Protein AF-A0AAV1H2P7-F1 (afdb_monomer_lite)

Radius of gyration: 24.8 Å; chains: 1; bounding box: 60×55×64 Å

Foldseek 3Di:
DVVLVPDDDDDDDDDDDDDDDDDDDDPPDPPPVPDDPDDDQADPLSLLVVLLVLLVVLLVLLVVLVVVCVVCVVVVHHRDGDPVSVVVNVVSVVVNVVSQVNDDPPRDDSLVVCVVLVVCLQRVQSNVCVVVVHRDDDPDDHLCNCVVVLSVLLVVLQVLLVVLLCCLVDPQACLCSLVSVVVNLVSLVVAPPDVVSVVLNVVCVVCSVVQNVQQDDDVPDPGHRHGDPVVSVVSNVSSVVSNVCSVVCDPSSCPSPVVVVVSSVVSVD

Organism: Xyrichtys novacula (NCBI:txid13765)

pLDDT: mean 83.51, std 20.74, range [23.81, 98.0]

Sequence (269 aa):
MQLLKCFVFVMGGKRGGRSETDLTAVWSVELQVKRPLMPVQLSPEQVGLEMLCLCGQLDLLIRAQMQQFQEQLGQGCSPEESDTFQAQGSDILDQMLQCLEHLPKPMPQLEDYLDMMGLSVMFPRVEVFLIQGSPVEMLERPPMDEYFFHIAKLNQLLVLSQQLEEDIRHLGSHKYIAHQLSVIYQVVSSFRGIQAFSDIKKDIEANFKQMKQCLVAEEGSRHEPQLAAHYINWILEITQSITSMVLLLPEELTDDIHQAVTFVSQFLS

Structure (mmCIF, N/CA/C/O backbone):
data_AF-A0AAV1H2P7-F1
#
_entry.id   AF-A0AAV1H2P7-F1
#
loop_
_atom_site.group_PDB
_atom_site.id
_atom_site.type_symbol
_atom_site.label_atom_id
_atom_site.label_alt_id
_atom_site.label_comp_id
_atom_site.label_asym_id
_atom_site.label_entity_id
_atom_site.label_seq_id
_atom_site.pdbx_PDB_ins_code
_atom_site.Cartn_x
_atom_site.Cartn_y
_atom_site.Cartn_z
_atom_site.occupancy
_atom_site.B_iso_or_equiv
_atom_site.auth_seq_id
_atom_site.auth_comp_id
_atom_site.auth_asym_id
_atom_site.auth_atom_id
_atom_site.pdbx_PDB_model_num
ATOM 1 N N . MET A 1 1 ? -12.472 -1.355 -7.109 1.00 33.62 1 MET A N 1
ATOM 2 C CA . MET A 1 1 ? -12.156 -0.015 -7.674 1.00 33.62 1 MET A CA 1
ATOM 3 C C . MET A 1 1 ? -12.089 1.118 -6.629 1.00 33.62 1 MET A C 1
ATOM 5 O O . MET A 1 1 ? -11.450 2.124 -6.914 1.00 33.62 1 MET A O 1
ATOM 9 N N . GLN A 1 2 ? -12.698 0.990 -5.437 1.00 31.02 2 GLN A N 1
ATOM 10 C CA . GLN A 1 2 ? -12.632 2.010 -4.365 1.00 31.02 2 GLN A CA 1
ATOM 11 C C . GLN A 1 2 ? -11.418 1.876 -3.419 1.00 31.02 2 GLN A C 1
ATOM 13 O O . GLN A 1 2 ? -10.939 2.885 -2.919 1.00 31.02 2 GLN A O 1
ATOM 18 N N . LEU A 1 3 ? -10.849 0.675 -3.258 1.00 33.34 3 LEU A N 1
ATOM 19 C CA . LEU A 1 3 ? -9.779 0.387 -2.285 1.00 33.34 3 LEU A CA 1
ATOM 20 C C . LEU A 1 3 ? -8.491 1.223 -2.447 1.00 33.34 3 LEU A C 1
ATOM 22 O O . LEU A 1 3 ? -7.968 1.723 -1.458 1.00 33.34 3 LEU A O 1
ATOM 26 N N . LEU A 1 4 ? -7.997 1.441 -3.675 1.00 32.59 4 LEU A N 1
ATOM 27 C CA . LEU A 1 4 ? -6.776 2.239 -3.901 1.00 32.59 4 LEU A CA 1
ATOM 28 C C . LEU A 1 4 ? -7.015 3.760 -3.925 1.00 32.59 4 LEU A C 1
ATOM 30 O O . LEU A 1 4 ? -6.069 4.528 -3.778 1.00 32.59 4 LEU A O 1
ATOM 34 N N . LYS A 1 5 ? -8.258 4.222 -4.113 1.00 30.67 5 LYS A N 1
ATOM 35 C CA . LYS A 1 5 ? -8.562 5.664 -4.204 1.00 30.67 5 LYS A CA 1
ATOM 36 C C . LYS A 1 5 ? -8.723 6.338 -2.838 1.00 30.67 5 LYS A C 1
ATOM 38 O O . LYS A 1 5 ? -8.685 7.562 -2.779 1.00 30.67 5 LYS A O 1
ATOM 43 N N . CYS A 1 6 ? -8.878 5.568 -1.762 1.00 32.16 6 CYS A N 1
ATOM 44 C CA . CYS A 1 6 ? -9.135 6.100 -0.421 1.00 32.16 6 CYS A CA 1
ATOM 45 C C . CYS A 1 6 ? -7.875 6.498 0.370 1.00 32.16 6 CYS A C 1
ATOM 47 O O . CYS A 1 6 ? -8.005 7.170 1.385 1.00 32.16 6 CYS A O 1
ATOM 49 N N . PHE A 1 7 ? -6.662 6.153 -0.078 1.00 33.91 7 PHE A N 1
ATOM 50 C CA . PHE A 1 7 ? -5.443 6.352 0.719 1.00 33.91 7 PHE A CA 1
ATOM 51 C C . PHE A 1 7 ? -4.445 7.305 0.049 1.00 33.91 7 PHE A C 1
ATOM 53 O O . PHE A 1 7 ? -3.387 6.901 -0.427 1.00 33.91 7 PHE A O 1
ATOM 60 N N . VAL A 1 8 ? -4.776 8.598 0.043 1.00 27.80 8 VAL A N 1
ATOM 61 C CA . VAL A 1 8 ? -3.808 9.689 -0.162 1.00 27.80 8 VAL A CA 1
ATOM 62 C C . VAL A 1 8 ? -3.783 10.521 1.121 1.00 27.80 8 VAL A C 1
ATOM 64 O O . VAL A 1 8 ? -4.641 11.370 1.342 1.00 27.80 8 VAL A O 1
ATOM 67 N N . PHE A 1 9 ? -2.817 10.237 1.998 1.00 28.86 9 PHE A N 1
ATOM 68 C CA . PHE A 1 9 ? -2.583 10.989 3.235 1.00 28.86 9 PHE A CA 1
ATOM 69 C C . PHE A 1 9 ? -1.947 12.350 2.910 1.00 28.86 9 PHE A C 1
ATOM 71 O O . PHE A 1 9 ? -0.884 12.417 2.291 1.00 28.86 9 PHE A O 1
ATOM 78 N N . VAL A 1 10 ? -2.576 13.440 3.358 1.00 26.53 10 VAL A N 1
ATOM 79 C CA . VAL A 1 10 ? -2.004 14.793 3.322 1.00 26.53 10 VAL A CA 1
ATOM 80 C C . VAL A 1 10 ? -1.360 15.085 4.677 1.00 26.53 10 VAL A C 1
ATOM 82 O O . VAL A 1 10 ? -2.039 15.234 5.688 1.00 26.53 10 VAL A O 1
ATOM 85 N N . MET A 1 11 ? -0.030 15.174 4.684 1.00 23.81 11 MET A N 1
ATOM 86 C CA . MET A 1 11 ? 0.775 15.621 5.823 1.00 23.81 11 MET A CA 1
ATOM 87 C C . MET A 1 11 ? 0.591 17.130 6.049 1.00 23.81 11 MET A C 1
ATOM 89 O O . MET A 1 11 ? 0.818 17.938 5.147 1.00 23.81 11 MET A O 1
ATOM 93 N N . GLY A 1 12 ? 0.177 17.506 7.261 1.00 24.31 12 GLY A N 1
ATOM 94 C CA . GLY A 1 12 ? -0.056 18.891 7.669 1.00 24.31 12 GLY A CA 1
ATOM 95 C C . GLY A 1 12 ? 1.221 19.711 7.895 1.00 24.31 12 GLY A C 1
ATOM 96 O O . GLY A 1 12 ? 2.246 19.205 8.349 1.00 24.31 12 GLY A O 1
ATOM 97 N N . GLY A 1 13 ? 1.127 21.018 7.629 1.00 24.45 13 GLY A N 1
ATOM 98 C CA . GLY A 1 13 ? 2.135 22.027 7.963 1.00 24.45 13 GLY A CA 1
ATOM 99 C C . GLY A 1 13 ? 1.642 22.990 9.051 1.00 24.45 13 GLY A C 1
ATOM 100 O O . GLY A 1 13 ? 0.620 23.652 8.887 1.00 24.45 13 GLY A O 1
ATOM 101 N N . LYS A 1 14 ? 2.395 23.075 10.155 1.00 29.30 14 LYS A N 1
ATOM 102 C CA . LYS A 1 14 ? 2.218 23.993 11.302 1.00 29.30 14 LYS A CA 1
ATOM 103 C C . LYS A 1 14 ? 2.528 25.466 10.966 1.00 29.30 14 LYS A C 1
ATOM 105 O O . LYS A 1 14 ? 3.421 25.741 10.171 1.00 29.30 14 LYS A O 1
ATOM 110 N N . ARG A 1 15 ? 1.915 26.389 11.725 1.00 29.59 15 ARG A N 1
ATOM 111 C CA . ARG A 1 15 ? 2.448 27.687 12.233 1.00 29.59 15 ARG A CA 1
ATOM 112 C C . ARG A 1 15 ? 1.567 28.073 13.449 1.00 29.59 15 ARG A C 1
ATOM 114 O O . ARG A 1 15 ? 0.356 28.065 13.298 1.00 29.59 15 ARG A O 1
ATOM 121 N N . GLY A 1 16 ? 2.041 28.119 14.706 1.00 27.19 16 GLY A N 1
ATOM 122 C CA . GLY A 1 16 ? 2.812 29.197 15.370 1.00 27.19 16 GLY A CA 1
ATOM 123 C C . GLY A 1 16 ? 1.978 30.487 15.514 1.00 27.19 16 GLY A C 1
ATOM 1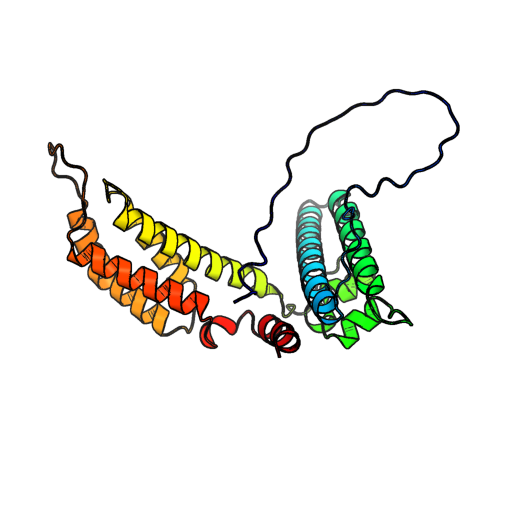24 O O . GLY A 1 16 ? 1.515 30.967 14.494 1.00 27.19 16 GLY A O 1
ATOM 125 N N . GLY A 1 17 ? 1.743 31.153 16.652 1.00 28.67 17 GLY A N 1
ATOM 126 C CA . GLY A 1 17 ? 2.104 31.018 18.065 1.00 28.67 17 GLY A CA 1
ATOM 127 C C . GLY A 1 17 ? 1.689 32.309 18.822 1.00 28.67 17 GLY A C 1
ATOM 128 O O . GLY A 1 17 ? 1.472 33.338 18.188 1.00 28.67 17 GLY A O 1
ATOM 129 N N . ARG A 1 18 ? 1.701 32.237 20.164 1.00 31.03 18 ARG A N 1
ATOM 130 C CA . ARG A 1 18 ? 1.656 33.301 21.203 1.00 31.03 18 ARG A CA 1
ATOM 131 C C . ARG A 1 18 ? 0.329 33.907 21.704 1.00 31.03 18 ARG A C 1
ATOM 133 O O . ARG A 1 18 ? -0.641 34.107 20.992 1.00 31.03 18 ARG A O 1
ATOM 140 N N . SER A 1 19 ? 0.411 34.165 23.009 1.00 35.38 19 SER A N 1
ATOM 141 C CA . SER A 1 19 ? -0.543 34.524 24.060 1.00 35.38 19 SER A CA 1
ATOM 142 C C . SER A 1 19 ? -0.694 36.031 24.282 1.00 35.38 19 SER A C 1
ATOM 144 O O . SER A 1 19 ? 0.314 36.723 24.179 1.00 35.38 19 SER A O 1
ATOM 146 N N . GLU A 1 20 ? -1.848 36.485 24.785 1.00 30.38 20 GLU A N 1
ATOM 147 C CA . GLU A 1 20 ? -1.920 37.467 25.884 1.00 30.38 20 GLU A CA 1
ATOM 148 C C . GLU A 1 20 ? -3.318 37.496 26.539 1.00 30.38 20 GLU A C 1
ATOM 150 O O . GLU A 1 20 ? -4.315 37.092 25.949 1.00 30.38 20 GLU A O 1
ATOM 155 N N . THR A 1 21 ? -3.322 37.890 27.808 1.00 36.53 21 THR A N 1
ATOM 156 C CA . THR A 1 21 ? -4.355 37.837 28.857 1.00 36.53 21 THR A CA 1
ATOM 157 C C . THR A 1 21 ? -5.492 38.856 28.703 1.00 36.53 21 THR A C 1
ATOM 159 O O . THR A 1 21 ? -5.186 40.001 28.402 1.00 36.53 21 THR A O 1
ATOM 162 N N . ASP A 1 22 ? -6.744 38.508 29.056 1.00 28.19 22 ASP A N 1
ATOM 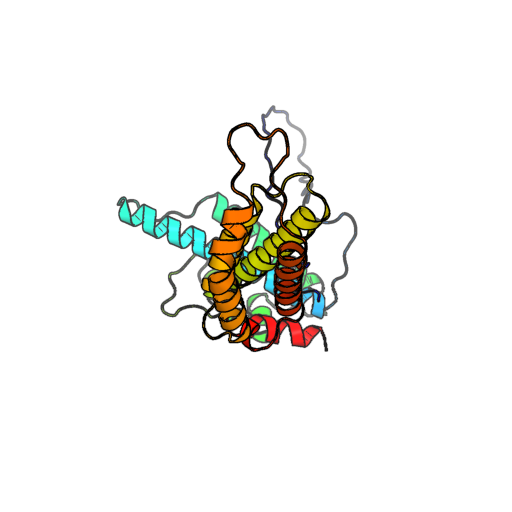163 C CA . ASP A 1 22 ? -7.527 39.259 30.067 1.00 28.19 22 ASP A CA 1
ATOM 164 C C . ASP A 1 22 ? -8.879 38.613 30.458 1.00 28.19 22 ASP A C 1
ATOM 166 O O . ASP A 1 22 ? -9.492 37.857 29.706 1.00 28.19 22 ASP A O 1
ATOM 170 N N . LEU A 1 23 ? -9.325 38.928 31.677 1.00 42.25 23 LEU A N 1
ATOM 171 C CA . LEU A 1 23 ? -10.494 38.408 32.403 1.00 42.25 23 LEU A CA 1
ATOM 172 C C . LEU A 1 23 ? -11.856 38.732 31.754 1.00 42.25 23 LEU A C 1
ATOM 174 O O . LEU A 1 23 ? -12.255 39.888 31.733 1.00 42.25 23 LEU A O 1
ATOM 178 N N . THR A 1 24 ? -12.643 37.718 31.370 1.00 31.25 24 THR A N 1
ATOM 179 C CA . THR A 1 24 ? -14.126 37.747 31.313 1.00 31.25 24 THR A CA 1
ATOM 180 C C . THR A 1 24 ? -14.676 36.313 31.295 1.00 31.25 24 THR A C 1
ATOM 182 O O . THR A 1 24 ? -13.984 35.392 30.871 1.00 31.25 24 THR A O 1
ATOM 185 N N . ALA A 1 25 ? -15.888 36.103 31.825 1.00 39.00 25 ALA A N 1
ATOM 186 C CA . ALA A 1 25 ? -16.522 34.792 32.009 1.00 39.00 25 ALA A CA 1
ATOM 187 C C . ALA A 1 25 ? -16.369 33.875 30.780 1.00 39.00 25 ALA A C 1
ATOM 189 O O . ALA A 1 25 ? -16.919 34.155 29.714 1.00 39.00 25 ALA A O 1
ATOM 190 N N . VAL A 1 26 ? -15.623 32.779 30.939 1.00 32.84 26 VAL A N 1
ATOM 191 C CA . VAL A 1 26 ? -15.336 31.847 29.847 1.00 32.84 26 VAL A CA 1
ATOM 192 C C . VAL A 1 26 ? -16.555 30.957 29.640 1.00 32.84 26 VAL A C 1
ATOM 194 O O . VAL A 1 26 ? -16.746 29.950 30.318 1.00 32.84 26 VAL A O 1
ATOM 197 N N . TRP A 1 27 ? -17.392 31.337 28.679 1.00 31.47 27 TRP A N 1
ATOM 198 C CA . TRP A 1 27 ? -18.214 30.370 27.968 1.00 31.47 27 TRP A CA 1
ATOM 199 C C . TRP A 1 27 ? -17.229 29.501 27.191 1.00 31.47 27 TRP A C 1
ATOM 201 O O . TRP A 1 27 ? -16.659 29.950 26.197 1.00 31.47 27 TRP A O 1
ATOM 211 N N . SER A 1 28 ? -16.948 28.300 27.695 1.00 30.62 28 SER A N 1
ATOM 212 C CA . SER A 1 28 ? -16.133 27.338 26.958 1.00 30.62 28 SER A CA 1
ATOM 213 C C . SER A 1 28 ? -16.947 26.886 25.751 1.00 30.62 28 SER A C 1
ATOM 215 O O . SER A 1 28 ? -17.837 26.046 25.866 1.00 30.62 28 SER A O 1
ATOM 217 N N . VAL A 1 29 ? -16.712 27.520 24.605 1.00 39.81 29 VAL A N 1
ATOM 218 C CA . VAL A 1 29 ? -17.186 27.023 23.318 1.00 39.81 29 VAL A CA 1
ATOM 219 C C . VAL A 1 29 ? -16.155 26.002 22.880 1.00 39.81 29 VAL A C 1
ATOM 221 O O . VAL A 1 29 ? -15.033 26.365 22.524 1.00 39.81 29 VAL A O 1
ATOM 224 N N . GLU A 1 30 ? -16.518 24.726 22.947 1.00 44.34 30 GLU A N 1
ATOM 225 C CA . GLU A 1 30 ? -15.689 23.659 22.406 1.00 44.34 30 GLU A CA 1
ATOM 226 C C . GLU A 1 30 ? -15.624 23.834 20.886 1.00 44.34 30 GLU A C 1
ATOM 228 O O . GLU A 1 30 ? -16.567 23.552 20.144 1.00 44.34 30 GLU A O 1
ATOM 233 N N . LEU A 1 31 ? -14.525 24.426 20.424 1.00 40.66 31 LEU A N 1
ATOM 234 C CA . LEU A 1 31 ? -14.344 24.781 19.029 1.00 40.66 31 LEU A CA 1
ATOM 235 C C . LEU A 1 31 ? -13.847 23.537 18.294 1.00 40.66 31 LEU A C 1
ATOM 237 O O . LEU A 1 31 ? -12.650 23.279 18.191 1.00 40.66 31 LEU A O 1
ATOM 241 N N . GLN A 1 32 ? -14.791 22.737 17.807 1.00 46.94 32 GLN A N 1
ATOM 242 C CA . GLN A 1 32 ? -14.500 21.504 17.083 1.00 46.94 32 GLN A CA 1
ATOM 243 C C . GLN A 1 32 ? -14.103 21.808 15.634 1.00 46.94 32 GLN A C 1
ATOM 245 O O . GLN A 1 32 ? -14.848 21.559 14.692 1.00 46.94 32 GLN A O 1
ATOM 250 N N . VAL A 1 33 ? -12.890 22.345 15.454 1.00 56.72 33 VAL A N 1
ATOM 251 C CA . VAL A 1 33 ? -12.309 22.703 14.141 1.00 56.72 33 VAL A CA 1
ATOM 252 C C . VAL A 1 33 ? -12.260 21.504 13.182 1.00 56.72 33 VAL A C 1
ATOM 254 O O . VAL A 1 33 ? -12.226 21.682 11.968 1.00 56.72 33 VAL A O 1
ATOM 257 N N . LYS A 1 34 ? -12.262 20.281 13.723 1.00 56.75 34 LYS A N 1
ATOM 258 C CA . LYS A 1 34 ? -12.176 19.035 12.957 1.00 56.75 34 LYS A CA 1
ATOM 259 C C . LYS A 1 34 ? -13.531 18.465 12.527 1.00 56.75 34 LYS A C 1
ATOM 261 O O . LYS A 1 34 ? -13.541 17.563 11.695 1.00 56.75 34 LYS A O 1
ATOM 266 N N . ARG A 1 35 ? -14.663 18.957 13.053 1.00 52.94 35 ARG A N 1
ATOM 267 C CA . ARG A 1 35 ? -15.977 18.440 12.646 1.00 52.94 35 ARG A CA 1
ATOM 268 C C . ARG A 1 35 ? -16.448 19.105 11.350 1.00 52.94 35 ARG A C 1
ATOM 270 O O . ARG A 1 35 ? -16.385 20.332 11.237 1.00 52.94 35 ARG A O 1
ATOM 277 N N . PRO A 1 36 ? -16.943 18.331 10.368 1.00 54.59 36 PRO A N 1
ATOM 278 C CA . PRO A 1 36 ? -17.544 18.909 9.179 1.00 54.59 36 PRO A CA 1
ATOM 279 C C . PRO A 1 36 ? -18.745 19.774 9.575 1.00 54.59 36 PRO A C 1
ATOM 281 O O . PRO A 1 36 ? -19.580 19.385 10.387 1.00 54.59 36 PRO A O 1
ATOM 284 N N . LEU A 1 37 ? -18.839 20.963 8.973 1.00 50.00 37 LEU A N 1
ATOM 285 C CA . LEU A 1 37 ? -19.913 21.935 9.233 1.00 50.00 37 LEU A CA 1
ATOM 286 C C . LEU A 1 37 ? -21.313 21.400 8.875 1.00 50.00 37 LEU A C 1
ATOM 288 O O . LEU A 1 37 ? -22.318 21.973 9.287 1.00 50.00 37 LEU A O 1
ATOM 292 N N . MET A 1 38 ? -21.372 20.317 8.095 1.00 48.59 38 MET A N 1
ATOM 293 C CA . MET A 1 38 ? -22.587 19.596 7.732 1.00 48.59 38 MET A CA 1
ATOM 294 C C . MET A 1 38 ? -22.550 18.203 8.371 1.00 48.59 38 MET A C 1
ATOM 296 O O . MET A 1 38 ? -21.527 17.527 8.238 1.00 48.59 38 MET A O 1
ATOM 300 N N . PRO A 1 39 ? -23.642 17.740 9.008 1.00 59.12 39 PRO A N 1
ATOM 301 C CA . PRO A 1 39 ? -23.718 16.375 9.506 1.00 59.12 39 PRO A CA 1
ATOM 302 C C . PRO A 1 39 ? -23.665 15.411 8.319 1.00 59.12 39 PRO A C 1
ATOM 304 O O . PRO A 1 39 ? -24.608 15.308 7.534 1.00 59.12 39 PRO A O 1
ATOM 307 N N . VAL A 1 40 ? -22.536 14.724 8.170 1.00 70.12 40 VAL A N 1
ATOM 308 C CA . VAL A 1 40 ? -22.412 13.594 7.252 1.00 70.12 40 VAL A CA 1
ATOM 309 C C . VAL A 1 40 ? -23.130 12.433 7.924 1.00 70.12 40 VAL A C 1
ATOM 311 O O . VAL A 1 40 ? -22.689 11.973 8.967 1.00 70.12 40 VAL A O 1
ATOM 314 N N . GLN A 1 41 ? -24.268 11.991 7.392 1.00 76.75 41 GLN A N 1
ATOM 315 C CA . GLN A 1 41 ? -24.879 10.748 7.863 1.00 76.75 41 GLN A CA 1
ATOM 316 C C . GLN A 1 41 ? -24.171 9.581 7.186 1.00 76.75 41 GLN A C 1
ATOM 318 O O . GLN A 1 41 ? -24.284 9.422 5.971 1.00 76.75 41 GLN A O 1
ATOM 323 N N . LEU A 1 42 ? -23.437 8.798 7.973 1.00 85.19 42 LEU A N 1
ATOM 324 C CA . LEU A 1 42 ? -22.831 7.558 7.509 1.00 85.19 42 LEU A CA 1
ATOM 325 C C . LEU A 1 42 ? -23.872 6.432 7.538 1.00 85.19 42 LEU A C 1
ATOM 327 O O . LEU A 1 42 ? -24.618 6.297 8.509 1.00 85.19 42 LEU A O 1
ATOM 331 N N . SER A 1 43 ? -23.932 5.623 6.480 1.00 89.44 43 SER A N 1
ATOM 332 C CA . SER A 1 43 ? -24.632 4.336 6.521 1.00 89.44 43 SER A CA 1
ATOM 333 C C . SER A 1 43 ? -23.869 3.344 7.415 1.00 89.44 43 SER A C 1
ATOM 335 O O . SER A 1 43 ? -22.669 3.529 7.628 1.00 89.44 43 SER A O 1
ATOM 337 N N . PRO A 1 44 ? -24.505 2.272 7.922 1.00 89.75 44 PRO A N 1
ATOM 338 C CA . PRO A 1 44 ? -23.809 1.253 8.715 1.00 89.75 44 PRO A CA 1
ATOM 339 C C . PRO A 1 44 ? -22.570 0.674 8.012 1.00 89.75 44 PRO A C 1
ATOM 341 O O . PRO A 1 44 ? -21.542 0.441 8.642 1.00 89.75 44 PRO A O 1
ATOM 344 N N . GLU A 1 45 ? -22.630 0.513 6.691 1.00 90.44 45 GLU A N 1
ATOM 345 C CA . GLU A 1 45 ? -21.508 0.053 5.873 1.00 90.44 45 GLU A CA 1
ATOM 346 C C . GLU A 1 45 ? -20.368 1.078 5.850 1.00 90.44 45 GLU A C 1
ATOM 348 O O . GLU A 1 45 ? -19.198 0.723 5.979 1.00 90.44 45 GLU A O 1
ATOM 353 N N . GLN A 1 46 ? -20.702 2.367 5.737 1.00 90.56 46 GLN A N 1
ATOM 354 C CA . GLN A 1 46 ? -19.721 3.450 5.807 1.00 90.56 46 GLN A CA 1
ATOM 355 C C . GLN A 1 46 ? -19.085 3.550 7.197 1.00 90.56 46 GLN A C 1
ATOM 357 O O . GLN A 1 46 ? -17.887 3.799 7.283 1.00 90.56 46 GLN A O 1
ATOM 362 N N . VAL A 1 47 ? -19.844 3.293 8.270 1.00 93.06 47 VAL A N 1
ATOM 363 C CA . VAL A 1 47 ? -19.296 3.188 9.633 1.00 93.06 47 VAL A CA 1
ATOM 364 C C . VAL A 1 47 ? -18.298 2.031 9.726 1.00 93.06 47 VAL A C 1
ATOM 366 O O . VAL A 1 47 ? -17.226 2.201 10.299 1.00 93.06 47 VAL A O 1
ATOM 369 N N . GLY A 1 48 ? -18.597 0.870 9.132 1.00 92.44 48 GLY A N 1
ATOM 370 C CA . GLY A 1 48 ? -17.668 -0.265 9.063 1.00 92.44 48 GLY A CA 1
ATOM 371 C C . GLY A 1 48 ? -16.352 0.074 8.359 1.00 92.44 48 GLY A C 1
ATOM 372 O O . GLY A 1 48 ? -15.275 -0.222 8.878 1.00 92.44 48 GLY A O 1
ATOM 373 N N . LEU A 1 49 ? -16.430 0.744 7.207 1.00 91.44 49 LEU A N 1
ATOM 374 C CA . LEU A 1 49 ? -15.255 1.173 6.441 1.00 91.44 49 LEU A CA 1
ATOM 375 C C . LEU A 1 49 ? -14.439 2.253 7.161 1.00 91.44 49 LEU A C 1
ATOM 377 O O . LEU A 1 49 ? -13.211 2.194 7.155 1.00 91.44 49 LEU A O 1
ATOM 381 N N . GLU A 1 50 ? -15.099 3.219 7.798 1.00 93.38 50 GLU A N 1
ATOM 382 C CA . GLU A 1 50 ? -14.411 4.256 8.570 1.00 93.38 50 GLU A CA 1
ATOM 383 C C . GLU A 1 50 ? -13.735 3.654 9.807 1.00 93.38 50 GLU A C 1
ATOM 385 O O . GLU A 1 50 ? -12.571 3.942 10.078 1.00 93.38 50 GLU A O 1
ATOM 390 N N . MET A 1 51 ? -14.407 2.728 10.499 1.00 95.94 51 MET A N 1
ATOM 391 C CA . MET A 1 51 ? -13.825 2.027 11.642 1.00 95.94 51 MET A CA 1
ATOM 392 C C . MET A 1 51 ? -12.592 1.208 11.242 1.00 95.94 51 MET A C 1
ATOM 394 O O . MET A 1 51 ? -11.585 1.254 11.942 1.00 95.94 51 MET A O 1
ATOM 398 N N . LEU A 1 52 ? -12.615 0.529 10.087 1.00 94.81 52 LEU A N 1
ATOM 399 C CA . LEU A 1 52 ? -11.436 -0.150 9.534 1.00 94.81 52 LEU A CA 1
ATOM 400 C C . LEU A 1 52 ? -10.252 0.820 9.367 1.00 94.81 52 LEU A C 1
ATOM 402 O O . LEU A 1 52 ? -9.125 0.505 9.756 1.00 94.81 52 LEU A O 1
ATOM 406 N N . CYS A 1 53 ? -10.502 2.004 8.800 1.00 93.75 53 CYS A N 1
ATOM 407 C CA . CYS A 1 53 ? -9.485 3.037 8.613 1.00 93.75 53 CYS A CA 1
ATOM 408 C C . CYS A 1 53 ? -8.944 3.567 9.947 1.00 93.75 53 CYS A C 1
ATOM 410 O O . CYS A 1 53 ? -7.730 3.724 10.090 1.00 93.75 53 CYS A O 1
ATOM 412 N N . LEU A 1 54 ? -9.817 3.839 10.919 1.00 96.19 54 LEU A N 1
ATOM 413 C CA . LEU A 1 54 ? -9.438 4.349 12.238 1.00 96.19 54 LEU A CA 1
ATOM 414 C C . LEU A 1 54 ? -8.655 3.307 13.047 1.00 96.19 54 LEU A C 1
ATOM 416 O O . LEU A 1 54 ? -7.614 3.646 13.610 1.00 96.19 54 LEU A O 1
ATOM 420 N N . CYS A 1 55 ? -9.063 2.033 13.020 1.00 97.38 55 CYS A N 1
ATOM 421 C CA . CYS A 1 55 ? -8.288 0.930 13.593 1.00 97.38 55 CYS A CA 1
ATOM 422 C C . CYS A 1 55 ? -6.892 0.841 12.965 1.00 97.38 55 CYS A C 1
ATOM 424 O O . CYS A 1 55 ? -5.905 0.730 13.686 1.00 97.38 55 CYS A O 1
ATOM 426 N N . GLY A 1 56 ? -6.782 0.955 11.638 1.00 95.25 56 GLY A N 1
ATOM 427 C CA . GLY A 1 56 ? -5.487 0.957 10.954 1.00 95.25 56 GLY A CA 1
ATOM 428 C C . GLY A 1 56 ? -4.589 2.136 11.344 1.00 95.25 56 GLY A C 1
ATOM 429 O O . GLY A 1 56 ? -3.382 1.961 11.511 1.00 95.25 56 GLY A O 1
ATOM 430 N N . GLN A 1 57 ? -5.160 3.330 11.522 1.00 95.31 57 GLN A N 1
ATOM 431 C CA . GLN A 1 57 ? -4.420 4.508 11.988 1.00 95.31 57 GLN A CA 1
ATOM 432 C C . GLN A 1 57 ? -3.925 4.334 13.425 1.00 95.31 57 GLN A C 1
ATOM 434 O O . GLN A 1 57 ? -2.752 4.593 13.703 1.00 95.31 57 GLN A O 1
ATOM 439 N N . LEU A 1 58 ? -4.796 3.867 14.322 1.00 97.19 58 LEU A N 1
ATOM 440 C CA . LEU A 1 58 ? -4.448 3.634 15.719 1.00 97.19 58 LEU A CA 1
ATOM 441 C C . LEU A 1 58 ? -3.410 2.513 15.858 1.00 97.19 58 LEU A C 1
ATOM 443 O O . LEU A 1 58 ? -2.451 2.667 16.606 1.00 97.19 58 LEU A O 1
ATOM 447 N N . ASP A 1 59 ? -3.530 1.433 15.084 1.00 96.38 59 ASP A N 1
ATOM 448 C CA . ASP A 1 59 ? -2.543 0.349 15.043 1.00 96.38 59 ASP A CA 1
ATOM 449 C C . ASP A 1 59 ? -1.148 0.854 14.642 1.00 96.38 59 ASP A C 1
ATOM 451 O O . ASP A 1 59 ? -0.162 0.565 15.321 1.00 96.38 59 ASP A O 1
ATOM 455 N N . LEU A 1 60 ? -1.052 1.660 13.578 1.00 94.88 60 LEU A N 1
ATOM 456 C CA . LEU A 1 60 ? 0.214 2.270 13.156 1.00 94.88 60 LEU A CA 1
ATOM 457 C C . LEU A 1 60 ? 0.796 3.198 14.225 1.00 94.88 60 LEU A C 1
ATOM 459 O O . LEU A 1 60 ? 2.008 3.191 14.453 1.00 94.88 60 LEU A O 1
ATOM 463 N N . LEU A 1 61 ? -0.061 3.975 14.886 1.00 96.00 61 LEU A N 1
ATOM 464 C CA . LEU A 1 61 ? 0.336 4.875 15.960 1.00 96.00 61 LEU A CA 1
ATOM 465 C C . LEU A 1 61 ? 0.882 4.095 17.172 1.00 96.00 61 LEU A C 1
ATOM 467 O O . LEU A 1 61 ? 1.946 4.434 17.692 1.00 96.00 61 LEU A O 1
ATOM 471 N N . ILE A 1 62 ? 0.216 3.002 17.561 1.00 96.00 62 ILE A N 1
ATOM 472 C CA . ILE A 1 62 ? 0.668 2.075 18.611 1.00 96.00 62 ILE A CA 1
ATOM 473 C C . ILE A 1 62 ? 2.023 1.467 18.238 1.00 96.00 62 ILE A C 1
ATOM 475 O O . ILE A 1 62 ? 2.944 1.470 19.052 1.00 96.00 62 ILE A O 1
ATOM 479 N N . ARG A 1 63 ? 2.193 0.993 16.998 1.00 94.38 63 ARG A N 1
ATOM 480 C CA . ARG A 1 63 ? 3.470 0.433 16.519 1.00 94.38 63 ARG A CA 1
ATOM 481 C C . ARG A 1 63 ? 4.614 1.440 16.608 1.00 94.38 63 ARG A C 1
ATOM 483 O O . ARG A 1 63 ? 5.705 1.075 17.040 1.00 94.38 63 ARG A O 1
ATOM 490 N N . ALA A 1 64 ? 4.377 2.687 16.208 1.00 94.25 64 ALA A N 1
ATOM 491 C CA . ALA A 1 64 ? 5.381 3.744 16.293 1.00 94.25 64 ALA A CA 1
ATOM 492 C C . ALA A 1 64 ? 5.777 4.026 17.752 1.00 94.25 64 ALA A C 1
ATOM 494 O O . ALA A 1 64 ? 6.963 4.136 18.062 1.00 94.25 64 ALA A O 1
ATOM 495 N N . GLN A 1 65 ? 4.802 4.064 18.665 1.00 95.00 65 GLN A N 1
ATOM 496 C CA . GLN A 1 65 ? 5.064 4.253 20.092 1.00 95.00 65 GLN A CA 1
ATOM 497 C C . GLN A 1 65 ? 5.825 3.067 20.706 1.00 95.00 65 GLN A C 1
ATOM 499 O O . GLN A 1 65 ? 6.741 3.273 21.501 1.00 95.00 65 GLN A O 1
ATOM 504 N N . MET A 1 66 ? 5.526 1.834 20.288 1.00 92.88 66 MET A N 1
ATOM 505 C CA . MET A 1 66 ? 6.274 0.643 20.706 1.00 92.88 66 MET A CA 1
ATOM 506 C C . MET A 1 66 ? 7.737 0.681 20.250 1.00 92.88 66 MET A C 1
ATOM 508 O O . MET A 1 66 ? 8.632 0.361 21.031 1.00 92.88 66 MET A O 1
ATOM 512 N N . GLN A 1 67 ? 8.006 1.127 19.019 1.00 92.19 67 GLN A N 1
ATOM 513 C CA . GLN A 1 67 ? 9.380 1.329 18.544 1.00 92.19 67 GLN A CA 1
ATOM 514 C C . GLN A 1 67 ? 10.116 2.372 19.392 1.00 92.19 67 GLN A C 1
ATOM 516 O O . GLN A 1 67 ? 11.244 2.132 19.819 1.00 92.19 67 GLN A O 1
ATOM 521 N N . GLN A 1 68 ? 9.453 3.483 19.723 1.00 92.38 68 GLN A N 1
ATOM 522 C CA . GLN A 1 68 ? 10.025 4.508 20.594 1.00 92.38 68 GLN A CA 1
ATOM 523 C C . GLN A 1 68 ? 10.353 3.962 21.995 1.00 92.38 68 GLN A C 1
ATOM 525 O O . GLN A 1 68 ? 11.413 4.271 22.539 1.00 92.38 68 GLN A O 1
ATOM 530 N N . PHE A 1 69 ? 9.491 3.122 22.578 1.00 92.38 69 PHE A N 1
ATOM 531 C CA . PHE A 1 69 ? 9.781 2.463 23.857 1.00 92.38 69 PHE A CA 1
ATOM 532 C C . PHE A 1 69 ? 11.024 1.579 23.785 1.00 92.38 69 PHE A C 1
ATOM 534 O O . PHE A 1 69 ? 11.867 1.630 24.681 1.00 92.38 69 PHE A O 1
ATOM 541 N N . GLN A 1 70 ? 11.173 0.794 22.716 1.00 90.69 70 GLN A N 1
ATOM 542 C CA . GLN A 1 70 ? 12.353 -0.050 22.522 1.00 90.69 70 GLN A CA 1
ATOM 543 C C . GLN A 1 70 ? 13.636 0.790 22.393 1.00 90.69 70 GLN A C 1
ATOM 545 O O . GLN A 1 70 ? 14.664 0.440 22.977 1.00 90.69 70 GLN A O 1
ATOM 550 N N . GLU A 1 71 ? 13.578 1.930 21.700 1.00 91.06 71 GLU A N 1
ATOM 551 C CA . GLU A 1 71 ? 14.701 2.869 21.591 1.00 91.06 71 GLU A CA 1
ATOM 552 C C . GLU A 1 71 ? 15.067 3.506 22.939 1.00 91.06 71 GLU A C 1
ATOM 554 O O . GLU A 1 71 ? 16.249 3.571 23.287 1.00 91.06 71 GLU A O 1
ATOM 559 N N . GLN A 1 72 ? 14.072 3.932 23.724 1.00 89.50 72 GLN A N 1
ATOM 560 C CA . GLN A 1 72 ? 14.268 4.487 25.068 1.00 89.50 72 GLN A CA 1
ATOM 561 C C . GLN A 1 72 ? 14.901 3.458 26.016 1.00 89.50 72 GLN A C 1
ATOM 563 O O . GLN A 1 72 ? 15.873 3.773 26.706 1.00 89.50 72 GLN A O 1
ATOM 568 N N . LEU A 1 73 ? 14.412 2.214 26.002 1.00 89.69 73 LEU A N 1
ATOM 569 C CA . LEU A 1 73 ? 14.979 1.113 26.787 1.00 89.69 73 LEU A CA 1
ATOM 570 C C . LEU A 1 73 ? 16.424 0.812 26.383 1.00 89.69 73 LEU A C 1
ATOM 572 O O . LEU A 1 73 ? 17.277 0.616 27.249 1.00 89.69 73 LEU A O 1
ATOM 576 N N . GLY A 1 74 ? 16.725 0.832 25.081 1.00 89.88 74 GLY A N 1
ATOM 577 C CA . GLY A 1 74 ? 18.089 0.685 24.567 1.00 89.88 74 GLY A CA 1
ATOM 578 C C . GLY A 1 74 ? 19.042 1.790 25.038 1.00 89.88 74 GLY A C 1
ATOM 579 O O . GLY A 1 74 ? 20.247 1.562 25.141 1.00 89.88 74 GLY A O 1
ATOM 580 N N . GLN A 1 75 ? 18.508 2.965 25.376 1.00 90.38 75 GLN A N 1
ATOM 581 C CA . GLN A 1 75 ? 19.246 4.099 25.940 1.00 90.38 75 GLN A CA 1
ATOM 582 C C . GLN A 1 75 ? 19.278 4.100 27.482 1.00 90.38 75 GLN A C 1
ATOM 584 O O . GLN A 1 75 ? 19.910 4.972 28.077 1.00 90.38 75 GLN A O 1
ATOM 589 N N . GLY A 1 76 ? 18.637 3.125 28.139 1.00 87.06 76 GLY A N 1
ATOM 590 C CA . GLY A 1 76 ? 18.549 3.034 29.600 1.00 87.06 76 GLY A CA 1
ATOM 591 C C . GLY A 1 76 ? 17.531 3.987 30.237 1.00 87.06 76 GLY A C 1
ATOM 592 O O . GLY A 1 76 ? 17.569 4.191 31.451 1.00 87.06 76 GLY A O 1
ATOM 593 N N . CYS A 1 77 ? 16.636 4.573 29.441 1.00 85.56 77 CYS A N 1
ATOM 594 C CA . CYS A 1 77 ? 15.542 5.415 29.915 1.00 85.56 77 CYS A CA 1
ATOM 595 C C . CYS A 1 77 ? 14.324 4.561 30.298 1.00 85.56 77 CYS A C 1
ATOM 597 O O . CYS A 1 77 ? 14.106 3.482 29.744 1.00 85.56 77 CYS A O 1
ATOM 599 N N . SER A 1 78 ? 13.502 5.060 31.227 1.00 86.00 78 SER A N 1
ATOM 600 C CA . SER A 1 78 ? 12.175 4.482 31.458 1.00 86.00 78 SER A CA 1
ATOM 601 C C . SER A 1 78 ? 11.289 4.752 30.236 1.00 86.00 78 SER A C 1
ATOM 603 O O . SER A 1 78 ? 11.332 5.874 29.728 1.00 86.00 78 SER A O 1
ATOM 605 N N . PRO A 1 79 ? 10.491 3.776 29.765 1.00 86.50 79 PRO A N 1
ATOM 606 C CA . PRO A 1 79 ? 9.529 4.011 28.699 1.00 86.50 79 PRO A CA 1
ATOM 607 C C . PRO A 1 79 ? 8.496 5.046 29.142 1.00 86.50 79 PRO A C 1
ATOM 609 O O . PRO A 1 79 ? 7.861 4.875 30.183 1.00 86.50 79 PRO A O 1
ATOM 612 N N . GLU A 1 80 ? 8.328 6.100 28.352 1.00 88.88 80 GLU A N 1
ATOM 613 C CA . GLU A 1 80 ? 7.306 7.127 28.567 1.00 88.88 80 GLU A CA 1
ATOM 614 C C . GLU A 1 80 ? 6.575 7.400 27.257 1.00 88.88 80 GLU A C 1
ATOM 616 O O . GLU A 1 80 ? 7.194 7.550 26.192 1.00 88.88 80 GLU A O 1
ATOM 621 N N . GLU A 1 81 ? 5.243 7.396 27.329 1.00 89.25 81 GLU A N 1
ATOM 622 C CA . GLU A 1 81 ? 4.394 7.712 26.186 1.00 89.25 81 GLU A CA 1
ATOM 623 C C . GLU A 1 81 ? 4.677 9.131 25.710 1.00 89.25 81 GLU A C 1
ATOM 625 O O . GLU A 1 81 ? 4.853 10.049 26.509 1.00 89.25 81 GLU A O 1
ATOM 630 N N . SER A 1 82 ? 4.729 9.323 24.393 1.00 90.75 82 SER A N 1
ATOM 631 C CA . SER A 1 82 ? 4.901 10.670 23.863 1.00 90.75 82 SER A CA 1
ATOM 632 C C . SER A 1 82 ? 3.598 11.467 23.967 1.00 90.75 82 SER A C 1
ATOM 634 O O . SER A 1 82 ? 2.520 10.957 23.661 1.00 90.75 82 SER A O 1
ATOM 636 N N . ASP A 1 83 ? 3.695 12.764 24.272 1.00 92.50 83 ASP A N 1
ATOM 637 C CA . ASP A 1 83 ? 2.540 13.681 24.228 1.00 92.50 83 ASP A CA 1
ATOM 638 C C . ASP A 1 83 ? 1.835 13.651 22.859 1.00 92.50 83 ASP A C 1
ATOM 640 O O . ASP A 1 83 ? 0.624 13.838 22.746 1.00 92.50 83 ASP A O 1
ATOM 644 N N . THR A 1 84 ? 2.609 13.414 21.792 1.00 92.44 84 THR A N 1
ATOM 645 C CA . THR A 1 84 ? 2.080 13.324 20.424 1.00 92.44 84 THR A CA 1
ATOM 646 C C . THR A 1 84 ? 1.241 12.062 20.243 1.00 92.44 84 THR A C 1
ATOM 648 O O . THR A 1 84 ? 0.159 12.151 19.666 1.00 92.44 84 THR A O 1
ATOM 651 N N . PHE A 1 85 ? 1.700 10.919 20.766 1.00 94.38 85 PHE A N 1
ATOM 652 C CA . PHE A 1 85 ? 0.936 9.674 20.782 1.00 94.38 85 PHE A CA 1
ATOM 653 C C . PHE A 1 85 ? -0.378 9.840 21.541 1.00 94.38 85 PHE A C 1
ATOM 655 O O . PHE A 1 85 ? -1.426 9.510 20.999 1.00 94.38 85 PHE A O 1
ATOM 662 N N . GLN A 1 86 ? -0.346 10.420 22.743 1.00 92.75 86 GLN A N 1
ATOM 663 C CA . GLN A 1 86 ? -1.554 10.613 23.550 1.00 92.75 86 GLN A CA 1
ATOM 664 C C . GLN A 1 86 ? -2.576 11.517 22.852 1.00 92.75 86 GLN A C 1
ATOM 666 O O . GLN A 1 86 ? -3.752 11.169 22.761 1.00 92.75 86 GLN A O 1
ATOM 671 N N . ALA A 1 87 ? -2.127 12.647 22.295 1.00 93.44 87 ALA A N 1
ATOM 672 C CA . ALA A 1 87 ? -3.005 13.564 21.573 1.00 93.44 87 ALA A CA 1
ATOM 673 C C . ALA A 1 87 ? -3.630 12.909 20.329 1.00 93.44 87 ALA A C 1
ATOM 675 O O . ALA A 1 87 ? -4.844 12.972 20.141 1.00 93.44 87 ALA A O 1
ATOM 676 N N . GLN A 1 88 ? -2.817 12.251 19.495 1.00 94.06 88 GLN A N 1
ATOM 677 C CA . GLN A 1 88 ? -3.299 11.585 18.281 1.00 94.06 88 GLN A CA 1
ATOM 678 C C . GLN A 1 88 ? -4.172 10.364 18.594 1.00 94.06 88 GLN A C 1
ATOM 680 O O . GLN A 1 88 ? -5.161 10.136 17.905 1.00 94.06 88 GLN A O 1
ATOM 685 N N . GLY A 1 89 ? -3.838 9.604 19.637 1.00 94.44 89 GLY A N 1
ATOM 686 C CA . GLY A 1 89 ? -4.615 8.458 20.099 1.00 94.44 89 GLY A CA 1
ATOM 687 C C . GLY A 1 89 ? -6.003 8.885 20.559 1.00 94.44 89 GLY A C 1
ATOM 688 O O . GLY A 1 89 ? -6.992 8.348 20.070 1.00 94.44 89 GLY A O 1
ATOM 689 N N . SER A 1 90 ? -6.083 9.914 21.411 1.00 93.94 90 SER A N 1
ATOM 690 C CA . SER A 1 90 ? -7.360 10.492 21.851 1.00 93.94 90 SER A CA 1
ATOM 691 C C . SER A 1 90 ? -8.188 10.998 20.671 1.00 93.94 90 SER A C 1
ATOM 693 O O . SER A 1 90 ? -9.365 10.674 20.573 1.00 93.94 90 SER A O 1
ATOM 695 N N . ASP A 1 91 ? -7.566 11.719 19.731 1.00 94.38 91 ASP A N 1
ATOM 696 C CA . ASP A 1 91 ? -8.243 12.209 18.526 1.00 94.38 91 ASP A CA 1
ATOM 697 C C . ASP A 1 91 ? -8.849 11.071 17.682 1.00 94.38 91 ASP A C 1
ATOM 699 O O . ASP A 1 91 ? -9.919 11.243 17.092 1.00 94.38 91 ASP A O 1
ATOM 703 N N . ILE A 1 92 ? -8.158 9.931 17.563 1.00 95.25 92 ILE A N 1
ATOM 704 C CA . ILE A 1 92 ? -8.647 8.767 16.808 1.00 95.25 92 ILE A CA 1
ATOM 705 C C . ILE A 1 92 ? -9.774 8.070 17.574 1.00 95.25 92 ILE A C 1
ATOM 707 O O . ILE A 1 92 ? -10.802 7.761 16.975 1.00 95.25 92 ILE A O 1
ATOM 711 N N . LEU A 1 93 ? -9.631 7.874 18.887 1.00 96.19 93 LEU A N 1
ATOM 712 C CA . LEU A 1 93 ? -10.676 7.277 19.725 1.00 96.19 93 LEU A CA 1
ATOM 713 C C . LEU A 1 93 ? -11.966 8.107 19.705 1.00 96.19 93 LEU A C 1
ATOM 715 O O . LEU A 1 93 ? -13.051 7.553 19.526 1.00 96.19 93 LEU A O 1
ATOM 719 N N . ASP A 1 94 ? -11.855 9.432 19.789 1.00 94.94 94 ASP A N 1
ATOM 720 C CA . ASP A 1 94 ? -13.003 10.336 19.684 1.00 94.94 94 ASP A CA 1
ATOM 721 C C . ASP A 1 94 ? -13.694 10.220 18.319 1.00 94.94 94 ASP A C 1
ATOM 723 O O . ASP A 1 94 ? -14.922 10.286 18.235 1.00 94.94 94 ASP A O 1
ATOM 727 N N . GLN A 1 95 ? -12.930 10.021 17.240 1.00 94.38 95 GLN A N 1
ATOM 728 C CA . GLN A 1 95 ? -13.481 9.766 15.905 1.00 94.38 95 GLN A CA 1
ATOM 729 C C . GLN A 1 95 ? -14.169 8.400 15.819 1.00 94.38 95 GLN A C 1
ATOM 731 O O . GLN A 1 95 ? -15.242 8.307 15.226 1.00 94.38 95 GLN A O 1
ATOM 736 N N . MET A 1 96 ? -13.611 7.354 16.437 1.00 96.00 96 MET A N 1
ATOM 737 C CA . MET A 1 96 ? -14.234 6.024 16.483 1.00 96.00 96 MET A CA 1
ATOM 738 C C . MET A 1 96 ? -15.582 6.080 17.207 1.00 96.00 96 MET A C 1
ATOM 740 O O . MET A 1 96 ? -16.580 5.582 16.688 1.00 96.00 96 MET A O 1
ATOM 744 N N . LEU A 1 97 ? -15.643 6.755 18.358 1.00 95.12 97 LEU A N 1
ATOM 745 C CA . LEU A 1 97 ? -16.889 6.956 19.101 1.00 95.12 97 LEU A CA 1
ATOM 746 C C . LEU A 1 97 ? -17.911 7.766 18.291 1.00 95.12 97 LEU A C 1
ATOM 748 O O . LEU A 1 97 ? -19.078 7.385 18.234 1.00 95.12 97 LEU A O 1
ATOM 752 N N . GLN A 1 98 ? -17.473 8.821 17.596 1.00 91.94 98 GLN A N 1
ATOM 753 C CA . GLN A 1 98 ? -18.334 9.597 16.694 1.00 91.94 98 GLN A CA 1
ATOM 754 C C . GLN A 1 98 ? -18.881 8.752 15.540 1.00 91.94 98 GL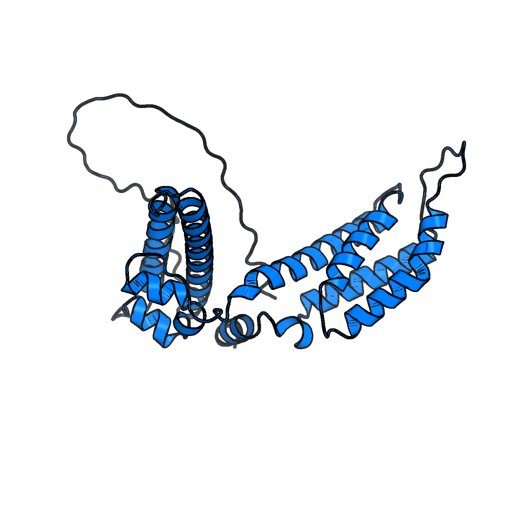N A C 1
ATOM 756 O O . GLN A 1 98 ? -20.037 8.916 15.159 1.00 91.94 98 GLN A O 1
ATOM 761 N N . CYS A 1 99 ? -18.100 7.806 15.013 1.00 91.75 99 CYS A N 1
ATOM 762 C CA . CYS A 1 99 ? -18.578 6.890 13.978 1.00 91.75 99 CYS A CA 1
ATOM 763 C C . CYS A 1 99 ? -19.755 6.034 14.473 1.00 91.75 99 CYS A C 1
ATOM 765 O O . CYS A 1 99 ? -20.717 5.825 13.732 1.00 91.75 99 CYS A O 1
ATOM 767 N N . LEU A 1 100 ? -19.724 5.585 15.733 1.00 93.56 100 LEU A N 1
ATOM 768 C CA . LEU A 1 100 ? -20.803 4.785 16.323 1.00 93.56 100 LEU A CA 1
ATOM 769 C C . LEU A 1 100 ? -22.101 5.577 16.525 1.00 93.56 100 LEU A C 1
ATOM 771 O O . LEU A 1 100 ? -23.177 4.979 16.494 1.00 93.56 100 LEU A O 1
ATOM 775 N N . GLU A 1 101 ? -22.037 6.907 16.660 1.00 92.19 101 GLU A N 1
ATOM 776 C CA . GLU A 1 101 ? -23.229 7.764 16.782 1.00 92.19 101 GLU A CA 1
ATOM 777 C C . GLU A 1 101 ? -24.149 7.685 15.549 1.00 92.19 101 GLU A C 1
ATOM 779 O O . GLU A 1 101 ? -25.337 8.009 15.638 1.00 92.19 101 GLU A O 1
ATOM 784 N N . HIS A 1 102 ? -23.627 7.227 14.405 1.00 90.00 102 HIS A N 1
ATOM 785 C CA . HIS A 1 102 ? -24.389 7.019 13.173 1.00 90.00 102 HIS A CA 1
ATOM 786 C C . HIS A 1 102 ? -25.166 5.693 13.138 1.00 90.00 102 HIS A C 1
ATOM 788 O O . HIS A 1 102 ? -25.996 5.494 12.248 1.00 90.00 102 HIS A O 1
ATOM 794 N N . LEU A 1 103 ? -24.934 4.786 14.092 1.00 91.00 103 LEU A N 1
ATOM 795 C CA . LEU A 1 103 ? -25.610 3.492 14.148 1.00 91.00 103 LEU A CA 1
ATOM 796 C C . LEU A 1 103 ? -27.002 3.583 14.807 1.00 91.00 103 LEU A C 1
ATOM 798 O O . LEU A 1 103 ? -27.280 4.490 15.601 1.00 91.00 103 LEU A O 1
ATOM 802 N N . PRO A 1 104 ? -27.910 2.632 14.511 1.00 88.38 104 PRO A N 1
ATOM 803 C CA . PRO A 1 104 ? -29.203 2.545 15.182 1.00 88.38 104 PRO A CA 1
ATOM 804 C C . PRO A 1 104 ? -29.064 2.395 16.700 1.00 88.38 104 PRO A C 1
ATOM 806 O O . PRO A 1 104 ? -28.162 1.728 17.198 1.00 88.3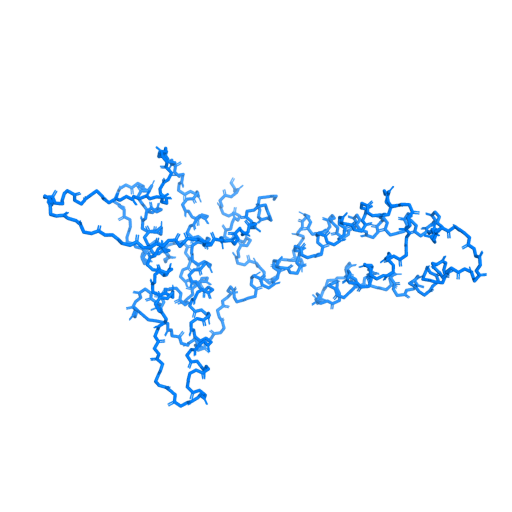8 104 PRO A O 1
ATOM 809 N N . LYS A 1 105 ? -30.008 2.971 17.453 1.00 88.56 105 LYS A N 1
ATOM 810 C CA . LYS A 1 105 ? -30.049 2.810 18.913 1.00 88.56 105 LYS A CA 1
ATOM 811 C C . LYS A 1 105 ? -30.595 1.422 19.298 1.00 88.56 105 LYS A C 1
ATOM 813 O O . LYS A 1 105 ? -31.582 0.998 18.693 1.00 88.56 105 LYS A O 1
ATOM 818 N N . PRO A 1 106 ? -30.062 0.769 20.349 1.00 88.19 106 PRO A N 1
ATOM 819 C CA . PRO A 1 106 ? -29.003 1.247 21.242 1.00 88.19 106 PRO A CA 1
ATOM 820 C C . PRO A 1 106 ? -27.617 1.204 20.585 1.00 88.19 106 PRO A C 1
ATOM 822 O O . PRO A 1 106 ? -27.267 0.227 19.935 1.00 88.19 106 PRO A O 1
ATOM 825 N N . MET A 1 107 ? -26.844 2.276 20.778 1.00 90.75 107 MET A N 1
ATOM 826 C CA . MET A 1 107 ? -25.476 2.371 20.268 1.00 90.75 107 MET A CA 1
ATOM 827 C C . MET A 1 107 ? -24.598 1.323 20.974 1.00 90.75 107 MET A C 1
ATOM 829 O O . MET A 1 107 ? -24.635 1.273 22.210 1.00 90.75 107 MET A O 1
ATOM 833 N N . PRO A 1 108 ? -23.847 0.489 20.233 1.00 93.50 108 PRO A N 1
ATOM 834 C CA . PRO A 1 108 ? -22.939 -0.483 20.835 1.00 93.50 108 PRO A CA 1
ATOM 835 C C . PRO A 1 108 ? -21.780 0.222 21.554 1.00 93.50 108 PRO A C 1
ATOM 837 O O . PRO A 1 108 ? -21.452 1.367 21.233 1.00 93.50 108 PRO A O 1
ATOM 840 N N . GLN A 1 109 ? -21.158 -0.459 22.522 1.00 94.06 109 GLN A N 1
ATOM 841 C CA . GLN A 1 109 ? -19.844 -0.036 23.015 1.00 94.06 109 GLN A CA 1
ATOM 842 C C . GLN A 1 109 ? -18.796 -0.232 21.915 1.00 94.06 109 GLN A C 1
ATOM 844 O O . GLN A 1 109 ? -19.016 -0.994 20.967 1.00 94.06 109 GLN A O 1
ATOM 849 N N . LEU A 1 110 ? -17.667 0.470 22.023 1.00 95.75 110 LEU A N 1
ATOM 850 C CA . LEU A 1 110 ? -16.636 0.408 20.994 1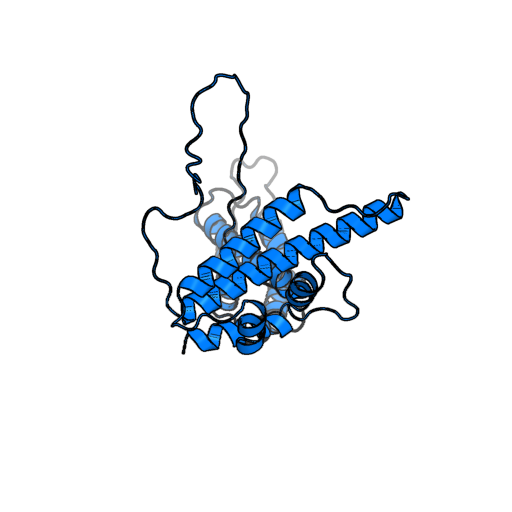.00 95.75 110 LEU A CA 1
ATOM 851 C C . LEU A 1 110 ? -16.046 -0.997 20.887 1.00 95.75 110 LEU A C 1
ATOM 853 O O . LEU A 1 110 ? -15.963 -1.532 19.787 1.00 95.75 110 LEU A O 1
ATOM 857 N N . GLU A 1 111 ? -15.714 -1.609 22.019 1.00 95.44 111 GLU A N 1
ATOM 858 C CA . GLU A 1 111 ? -15.163 -2.960 22.095 1.00 95.44 111 GLU A CA 1
ATOM 859 C C . GLU A 1 111 ? -16.137 -3.981 21.486 1.00 95.44 111 GLU A C 1
ATOM 861 O O . GLU A 1 111 ? -15.766 -4.715 20.571 1.00 95.44 111 GLU A O 1
ATOM 866 N N . ASP A 1 112 ? -17.414 -3.930 21.890 1.00 95.00 112 ASP A N 1
ATOM 867 C CA . ASP A 1 112 ? -18.470 -4.810 21.370 1.00 95.00 112 ASP A CA 1
ATOM 868 C C . ASP A 1 112 ? -18.637 -4.679 19.846 1.00 95.00 112 ASP A C 1
ATOM 870 O O . ASP A 1 112 ? -18.883 -5.661 19.141 1.00 95.00 112 ASP A O 1
ATOM 874 N N . TYR A 1 113 ? -18.526 -3.454 19.319 1.00 96.25 113 TYR A N 1
ATOM 875 C CA . TYR A 1 113 ? -18.614 -3.212 17.884 1.00 96.25 113 TYR A CA 1
ATOM 876 C C . TYR A 1 113 ? -17.411 -3.795 17.140 1.00 96.25 113 TYR A C 1
ATOM 878 O O . TYR A 1 113 ? -17.592 -4.448 16.110 1.00 96.25 113 TYR A O 1
ATOM 886 N N . LEU A 1 114 ? -16.193 -3.584 17.647 1.00 96.75 114 LEU A N 1
ATOM 887 C CA . LEU A 1 114 ? -14.984 -4.132 17.031 1.00 96.75 114 LEU A CA 1
ATOM 888 C C . LEU A 1 114 ? -15.019 -5.663 16.995 1.00 96.75 114 LEU A C 1
ATOM 890 O O . LEU A 1 114 ? -14.663 -6.241 15.966 1.00 96.75 114 LEU A O 1
ATOM 894 N N . ASP A 1 115 ? -15.514 -6.302 18.054 1.00 95.88 115 ASP A N 1
ATOM 895 C CA . ASP A 1 115 ? -15.704 -7.753 18.114 1.00 95.88 115 ASP A CA 1
ATOM 896 C C . ASP A 1 115 ? -16.750 -8.245 17.117 1.00 95.88 115 ASP A C 1
ATOM 898 O O . ASP A 1 115 ? -16.488 -9.156 16.329 1.00 95.88 115 ASP A O 1
ATOM 902 N N . MET A 1 116 ? -17.926 -7.613 17.096 1.00 94.19 116 MET A N 1
ATOM 903 C CA . MET A 1 116 ? -19.013 -7.975 16.185 1.00 94.19 116 MET A CA 1
ATOM 904 C C . MET A 1 116 ? -18.595 -7.871 14.713 1.00 94.19 116 MET A C 1
ATOM 906 O O . MET A 1 116 ? -18.988 -8.709 13.901 1.00 94.19 116 MET A O 1
ATOM 910 N N . MET A 1 117 ? -17.801 -6.855 14.369 1.00 94.00 117 MET A N 1
ATOM 911 C CA . MET A 1 117 ? -17.319 -6.625 13.006 1.00 94.00 117 MET A CA 1
ATOM 912 C C . MET A 1 117 ? -16.051 -7.426 12.667 1.00 94.00 117 MET A C 1
ATOM 914 O O . MET A 1 117 ? -15.589 -7.374 11.529 1.00 94.00 117 MET A O 1
ATOM 918 N N . GLY A 1 118 ? -15.466 -8.151 13.628 1.00 94.75 118 GLY A N 1
ATOM 919 C CA . GLY A 1 118 ? -14.207 -8.886 13.453 1.00 94.75 118 GLY A CA 1
ATOM 920 C C . GLY A 1 118 ? -12.963 -7.995 13.342 1.00 94.75 118 GLY A C 1
ATOM 921 O O . GLY A 1 118 ? -11.891 -8.471 12.966 1.00 94.75 118 GLY A O 1
ATOM 922 N N . LEU A 1 119 ? -13.082 -6.707 13.671 1.00 95.69 119 LEU A N 1
ATOM 923 C CA . LEU A 1 119 ? -11.976 -5.752 13.642 1.00 95.69 119 LEU A CA 1
ATOM 924 C C . LEU A 1 119 ? -10.991 -5.971 14.793 1.00 95.69 119 LEU A C 1
ATOM 926 O O . LEU A 1 119 ? -9.807 -5.703 14.609 1.00 95.69 119 LEU A O 1
ATOM 930 N N . SER A 1 120 ? -11.439 -6.500 15.935 1.00 95.56 120 SER A N 1
ATOM 931 C CA . SER A 1 120 ? -10.554 -6.888 17.045 1.00 95.56 120 SER A CA 1
ATOM 932 C C . SER A 1 120 ? -9.554 -7.970 16.627 1.00 95.56 120 SER A C 1
ATOM 934 O O . SER A 1 120 ? -8.356 -7.847 16.865 1.00 95.56 120 SER A O 1
ATOM 936 N N . VAL A 1 121 ? -10.010 -8.956 15.848 1.00 94.94 121 VAL A N 1
ATOM 937 C CA . VAL A 1 121 ? -9.153 -10.008 15.275 1.00 94.94 121 VAL A CA 1
ATOM 938 C C . VAL A 1 121 ? -8.169 -9.450 14.240 1.00 94.94 121 VAL A C 1
ATOM 940 O O . VAL A 1 121 ? -7.018 -9.885 14.184 1.00 94.94 121 VAL A O 1
ATOM 943 N N . MET A 1 122 ? -8.599 -8.492 13.413 1.00 94.75 122 MET A N 1
ATOM 944 C CA . MET A 1 122 ? -7.734 -7.861 12.406 1.00 94.75 122 MET A CA 1
ATOM 945 C C . MET A 1 122 ? -6.687 -6.930 13.041 1.00 94.75 122 MET A C 1
ATOM 947 O O . MET A 1 122 ? -5.544 -6.881 12.580 1.00 94.75 122 MET A O 1
ATOM 951 N N . PHE A 1 123 ? -7.060 -6.220 14.110 1.00 96.31 123 PHE A N 1
ATOM 952 C CA . PHE A 1 123 ? -6.243 -5.223 14.805 1.00 96.31 123 PHE A CA 1
ATOM 953 C C . PHE A 1 123 ? -6.132 -5.516 16.313 1.00 96.31 123 PHE A C 1
ATOM 955 O O . PHE A 1 123 ? -6.538 -4.692 17.136 1.00 96.31 123 PHE A O 1
ATOM 962 N N . PRO A 1 124 ? -5.509 -6.637 16.715 1.00 96.06 124 PRO A N 1
ATOM 963 C CA . PRO A 1 124 ? -5.439 -7.044 18.122 1.00 96.06 124 PRO A CA 1
ATOM 964 C C . PRO A 1 124 ? -4.681 -6.042 19.005 1.00 96.06 124 PRO A C 1
ATOM 966 O O . PRO A 1 124 ? -4.952 -5.931 20.196 1.00 96.06 124 PRO A O 1
ATOM 969 N N . ARG A 1 125 ? -3.758 -5.250 18.437 1.00 96.00 125 ARG A N 1
ATOM 970 C CA . ARG A 1 125 ? -3.102 -4.155 19.174 1.00 96.00 125 ARG A CA 1
ATOM 971 C C . ARG A 1 125 ? -4.084 -3.069 19.599 1.00 96.00 125 ARG A C 1
ATOM 973 O O . ARG A 1 125 ? -3.927 -2.523 20.685 1.00 96.00 125 ARG A O 1
ATOM 980 N N . VAL A 1 126 ? -5.074 -2.761 18.761 1.00 97.00 126 VAL A N 1
ATOM 981 C CA . VAL A 1 126 ? -6.111 -1.772 19.078 1.00 97.00 126 VAL A CA 1
ATOM 982 C C . VAL A 1 126 ? -6.992 -2.289 20.207 1.00 97.00 126 VAL A C 1
ATOM 984 O O . VAL A 1 126 ? -7.208 -1.567 21.172 1.00 97.00 126 VAL A O 1
ATOM 987 N N . GLU A 1 127 ? -7.431 -3.545 20.134 1.00 95.38 127 GLU A N 1
ATOM 988 C CA . GLU A 1 127 ? -8.220 -4.179 21.197 1.00 95.38 127 GLU A CA 1
ATOM 989 C C . GLU A 1 127 ? -7.477 -4.160 22.543 1.00 95.38 127 GLU A C 1
ATOM 991 O O . GLU A 1 127 ? -7.997 -3.671 23.545 1.00 95.38 127 GLU A O 1
ATOM 996 N N . VAL A 1 128 ? -6.219 -4.613 22.562 1.00 94.94 128 VAL A N 1
ATOM 997 C CA . VAL A 1 128 ? -5.397 -4.613 23.781 1.00 94.94 128 VAL A CA 1
ATOM 998 C C . VAL A 1 128 ? -5.193 -3.196 24.315 1.00 94.94 128 VAL A C 1
ATOM 1000 O O . VAL A 1 128 ? -5.273 -2.989 25.525 1.00 94.94 128 VAL A O 1
ATOM 1003 N N . PHE A 1 129 ? -4.967 -2.219 23.435 1.00 95.44 129 PHE A N 1
ATOM 1004 C CA . PHE A 1 129 ? -4.824 -0.819 23.823 1.00 95.44 129 PHE A CA 1
ATOM 1005 C C . PHE A 1 129 ? -6.100 -0.259 24.462 1.00 95.44 129 PHE A C 1
ATOM 1007 O O . PHE A 1 129 ? -6.005 0.420 25.481 1.00 95.44 129 PHE A O 1
ATOM 1014 N N . LEU A 1 130 ? -7.285 -0.580 23.930 1.00 94.50 130 LEU A N 1
ATOM 1015 C CA . LEU A 1 130 ? -8.564 -0.170 24.524 1.00 94.50 130 LEU A CA 1
ATOM 1016 C C . LEU A 1 130 ? -8.754 -0.752 25.933 1.00 94.50 130 LEU A C 1
ATOM 1018 O O . LEU A 1 130 ? -9.217 -0.054 26.832 1.00 94.50 130 LEU A O 1
ATOM 1022 N N . ILE A 1 131 ? -8.344 -2.006 26.147 1.00 91.25 131 ILE A N 1
ATOM 1023 C CA . ILE A 1 131 ? -8.491 -2.696 27.437 1.00 91.25 131 ILE A CA 1
ATOM 1024 C C . ILE A 1 131 ? -7.465 -2.209 28.470 1.00 91.25 131 ILE A C 1
ATOM 1026 O O . ILE A 1 131 ? -7.801 -2.021 29.640 1.00 91.25 131 ILE A O 1
ATOM 1030 N N . GLN A 1 132 ? -6.199 -2.059 28.071 1.00 90.12 132 GLN A N 1
ATOM 1031 C CA . GLN A 1 132 ? -5.099 -1.758 28.996 1.00 90.12 132 GLN A CA 1
ATOM 1032 C C . GLN A 1 132 ? -4.829 -0.260 29.154 1.00 90.12 132 GLN A C 1
ATOM 1034 O O . GLN A 1 132 ? -4.225 0.148 30.146 1.00 90.12 132 GLN A O 1
ATOM 1039 N N . GLY A 1 133 ? -5.264 0.554 28.193 1.00 89.50 133 GLY A N 1
ATOM 1040 C CA . GLY A 1 133 ? -5.004 1.990 28.147 1.00 89.50 133 GLY A CA 1
ATOM 1041 C C . GLY A 1 133 ? -3.568 2.358 27.770 1.00 89.50 133 GLY A C 1
ATOM 1042 O O . GLY A 1 133 ? -3.214 3.527 27.880 1.00 89.50 133 GLY A O 1
ATOM 1043 N N . SER A 1 134 ? -2.737 1.397 27.351 1.00 88.69 134 SER A N 1
ATOM 1044 C CA . SER A 1 134 ? -1.347 1.635 26.949 1.00 88.69 134 SER A CA 1
ATOM 1045 C C . SER A 1 134 ? -0.881 0.668 25.847 1.00 88.69 134 SER A C 1
ATOM 1047 O O . SER A 1 134 ? -1.446 -0.421 25.697 1.00 88.69 134 SER A O 1
ATOM 1049 N N . PRO A 1 135 ? 0.114 1.054 25.022 1.00 90.88 135 PRO A N 1
ATOM 1050 C CA . PRO A 1 135 ? 0.714 0.177 24.018 1.00 90.88 135 PRO A CA 1
ATOM 1051 C C . PRO A 1 135 ? 1.404 -1.037 24.639 1.00 90.88 135 PRO A C 1
ATOM 1053 O O . PRO A 1 135 ? 2.166 -0.911 25.598 1.00 90.88 135 PRO A O 1
ATOM 1056 N N . VAL A 1 136 ? 1.191 -2.207 24.037 1.00 89.25 136 VAL A N 1
ATOM 1057 C CA . VAL A 1 136 ? 1.766 -3.475 24.497 1.00 89.25 136 VAL A CA 1
ATOM 1058 C C . VAL A 1 136 ? 2.416 -4.214 23.335 1.00 89.25 136 VAL A C 1
ATOM 1060 O O . VAL A 1 136 ? 1.918 -4.203 22.208 1.00 89.25 136 VAL A O 1
ATOM 1063 N N . GLU A 1 137 ? 3.537 -4.876 23.622 1.00 88.50 137 GLU A N 1
ATOM 1064 C CA . GLU A 1 137 ? 4.207 -5.762 22.671 1.00 88.50 137 GLU A CA 1
ATOM 1065 C C . GLU A 1 137 ? 3.357 -7.010 22.418 1.00 88.50 137 GLU A C 1
ATOM 1067 O O . GLU A 1 137 ? 2.950 -7.707 23.352 1.00 88.50 137 GLU A O 1
ATOM 1072 N N . MET A 1 138 ? 3.116 -7.319 21.146 1.00 91.50 138 MET A N 1
ATOM 1073 C CA . MET A 1 138 ? 2.340 -8.497 20.778 1.00 91.50 138 MET A CA 1
ATOM 1074 C C . MET A 1 138 ? 3.210 -9.751 20.792 1.00 91.50 138 MET A C 1
ATOM 1076 O O . MET A 1 138 ? 4.320 -9.760 20.269 1.00 91.50 138 MET A O 1
ATOM 1080 N N . LEU A 1 139 ? 2.673 -10.839 21.348 1.00 89.00 139 LEU A N 1
ATOM 1081 C CA . LEU A 1 139 ? 3.345 -12.143 21.342 1.00 89.00 139 LEU A CA 1
ATOM 1082 C C . LEU A 1 139 ? 3.357 -12.781 19.949 1.00 89.00 139 LEU A C 1
ATOM 1084 O O . LEU A 1 139 ? 4.324 -13.437 19.566 1.00 89.00 139 LEU A O 1
ATOM 1088 N N . GLU A 1 140 ? 2.270 -12.595 19.206 1.00 91.12 140 GLU A N 1
ATOM 1089 C CA . GLU A 1 140 ? 2.089 -13.111 17.854 1.00 91.12 140 GLU A CA 1
ATOM 1090 C C . GLU A 1 140 ? 1.996 -11.957 16.863 1.00 91.12 140 GLU A C 1
ATOM 1092 O O . GLU A 1 140 ? 1.536 -10.868 17.202 1.00 91.12 140 GLU A O 1
ATOM 1097 N N . ARG A 1 141 ? 2.427 -12.207 15.623 1.00 90.62 141 ARG A N 1
ATOM 1098 C CA . ARG A 1 141 ? 2.372 -11.215 14.549 1.00 90.62 141 ARG A CA 1
ATOM 1099 C C . ARG A 1 141 ? 0.911 -10.925 14.176 1.00 90.62 141 ARG A C 1
ATOM 1101 O O . ARG A 1 141 ? 0.243 -11.846 13.699 1.00 90.62 141 ARG A O 1
ATOM 1108 N N . PRO A 1 142 ? 0.423 -9.681 14.324 1.00 92.81 142 PRO A N 1
ATOM 1109 C CA . PRO A 1 142 ? -0.949 -9.349 13.958 1.00 92.81 142 PRO A CA 1
ATOM 1110 C C . PRO A 1 142 ? -1.240 -9.536 12.462 1.00 92.81 142 PRO A C 1
ATOM 1112 O O . PRO A 1 142 ? -0.351 -9.304 11.635 1.00 92.81 142 PRO A O 1
ATOM 1115 N N . PRO A 1 143 ? -2.480 -9.897 12.081 1.00 90.88 143 PRO A N 1
ATOM 1116 C CA . PRO A 1 143 ? -2.803 -10.206 10.687 1.00 90.88 143 PRO A CA 1
ATOM 1117 C C . PRO A 1 143 ? -2.604 -9.043 9.711 1.00 90.88 143 PRO A C 1
ATOM 1119 O O . PRO A 1 143 ? -2.223 -9.252 8.562 1.00 90.88 143 PRO A O 1
ATOM 1122 N N . MET A 1 144 ? -2.832 -7.812 10.171 1.00 92.88 144 MET A N 1
ATOM 1123 C CA . MET A 1 144 ? -2.743 -6.602 9.351 1.00 92.88 144 MET A CA 1
ATOM 1124 C C . MET A 1 144 ? -1.323 -6.010 9.256 1.00 92.88 144 MET A C 1
ATOM 1126 O O . MET A 1 144 ? -1.145 -4.956 8.645 1.00 92.88 144 MET A O 1
ATOM 1130 N N . ASP A 1 145 ? -0.293 -6.669 9.807 1.00 91.62 145 ASP A N 1
ATOM 1131 C CA . ASP A 1 145 ? 1.083 -6.139 9.853 1.00 91.62 145 ASP A CA 1
ATOM 1132 C C . ASP A 1 145 ? 1.657 -5.790 8.473 1.00 91.62 145 ASP A C 1
ATOM 1134 O O . ASP A 1 145 ? 2.312 -4.751 8.325 1.00 91.62 145 ASP A O 1
ATOM 1138 N N . GLU A 1 146 ? 1.386 -6.636 7.473 1.00 90.12 146 GLU A N 1
ATOM 1139 C CA . GLU A 1 146 ? 1.891 -6.484 6.102 1.00 90.12 146 GLU A CA 1
ATOM 1140 C C . GLU A 1 146 ? 0.992 -5.640 5.205 1.00 90.12 146 GLU A C 1
ATOM 1142 O O . GLU A 1 146 ? 1.423 -5.244 4.120 1.00 90.12 146 GLU A O 1
ATOM 1147 N N . TYR A 1 147 ? -0.221 -5.306 5.654 1.00 90.94 147 TYR A N 1
ATOM 1148 C CA . TYR A 1 147 ? -1.218 -4.631 4.829 1.00 90.94 147 TYR A CA 1
ATOM 1149 C C . TYR A 1 147 ? -0.669 -3.339 4.213 1.00 90.94 147 TYR A C 1
ATOM 1151 O O . TYR A 1 147 ? -0.653 -3.172 2.992 1.00 90.94 147 TYR A O 1
ATOM 1159 N N . PHE A 1 148 ? -0.155 -2.434 5.051 1.00 89.19 148 PHE A N 1
ATOM 1160 C CA . PHE A 1 148 ? 0.339 -1.135 4.590 1.00 89.19 148 PHE A CA 1
ATOM 1161 C C . PHE A 1 148 ? 1.584 -1.263 3.716 1.00 89.19 148 PHE A C 1
ATOM 1163 O O . PHE A 1 148 ? 1.721 -0.533 2.734 1.00 89.19 148 PHE A O 1
ATOM 1170 N N . PHE A 1 149 ? 2.473 -2.206 4.035 1.00 90.81 149 PHE A N 1
ATOM 1171 C CA . PHE A 1 149 ? 3.656 -2.467 3.222 1.00 90.81 149 PHE A CA 1
ATOM 1172 C C . PHE A 1 149 ? 3.266 -2.985 1.833 1.00 90.81 149 PHE A C 1
ATOM 1174 O O . PHE A 1 149 ? 3.800 -2.534 0.818 1.00 90.81 149 PHE A O 1
ATOM 1181 N N . HIS A 1 150 ? 2.291 -3.891 1.766 1.00 91.88 150 HIS A N 1
ATOM 1182 C CA . HIS A 1 150 ? 1.802 -4.439 0.510 1.00 91.88 150 HIS A CA 1
ATOM 1183 C C . HIS A 1 150 ? 1.084 -3.406 -0.353 1.00 91.88 150 HIS A C 1
ATOM 1185 O O . HIS A 1 150 ? 1.427 -3.244 -1.526 1.00 91.88 150 HIS A O 1
ATOM 1191 N N . ILE A 1 151 ? 0.168 -2.635 0.236 1.00 91.00 151 ILE A N 1
ATOM 1192 C CA . ILE A 1 151 ? -0.510 -1.528 -0.449 1.00 91.00 151 ILE A CA 1
ATOM 1193 C C . ILE A 1 151 ? 0.499 -0.482 -0.939 1.00 91.00 151 ILE A C 1
ATOM 1195 O O . ILE A 1 151 ? 0.378 -0.000 -2.064 1.00 91.00 151 ILE A O 1
ATOM 1199 N N . ALA A 1 152 ? 1.536 -0.169 -0.154 1.00 90.88 152 ALA A N 1
ATOM 1200 C CA . ALA A 1 152 ? 2.592 0.744 -0.580 1.00 90.88 152 ALA A CA 1
ATOM 1201 C C . ALA A 1 152 ? 3.347 0.226 -1.815 1.00 90.88 152 ALA A C 1
ATOM 1203 O O . ALA A 1 152 ? 3.546 0.994 -2.756 1.00 90.88 152 ALA A O 1
ATOM 1204 N N . LYS A 1 153 ? 3.708 -1.067 -1.864 1.00 93.12 153 LYS A N 1
ATOM 1205 C CA . LYS A 1 153 ? 4.341 -1.682 -3.050 1.00 93.12 153 LYS A CA 1
ATOM 1206 C C . LYS A 1 153 ? 3.435 -1.600 -4.283 1.00 93.12 153 LYS A C 1
ATOM 1208 O O . LYS A 1 153 ? 3.905 -1.229 -5.357 1.00 93.12 153 LYS A O 1
ATOM 1213 N N . LEU A 1 154 ? 2.146 -1.924 -4.138 1.00 93.75 154 LEU A N 1
ATOM 1214 C CA . LEU A 1 154 ? 1.164 -1.853 -5.230 1.00 93.75 154 LEU A CA 1
ATOM 1215 C C . LEU A 1 154 ? 1.006 -0.418 -5.749 1.00 93.75 154 LEU A C 1
ATOM 1217 O O . LEU A 1 154 ? 1.085 -0.182 -6.954 1.00 93.75 154 LEU A O 1
ATOM 1221 N N . ASN A 1 155 ? 0.853 0.548 -4.841 1.00 93.31 155 ASN A N 1
ATOM 1222 C CA . ASN A 1 155 ? 0.753 1.965 -5.181 1.00 93.31 155 ASN A CA 1
ATOM 1223 C C . ASN A 1 155 ? 2.021 2.472 -5.871 1.00 93.31 155 ASN A C 1
ATOM 1225 O O . ASN A 1 155 ? 1.937 3.158 -6.888 1.00 93.31 155 ASN A O 1
ATOM 1229 N N . GLN A 1 156 ? 3.197 2.112 -5.354 1.00 94.00 156 GLN A N 1
ATOM 1230 C CA . GLN A 1 156 ? 4.472 2.470 -5.963 1.00 94.00 156 GLN A CA 1
ATOM 1231 C C . GLN A 1 156 ? 4.566 1.926 -7.392 1.00 94.00 156 GLN A C 1
ATOM 1233 O O . GLN A 1 156 ? 4.953 2.653 -8.305 1.00 94.00 156 GLN A O 1
ATOM 1238 N N . LEU A 1 157 ? 4.174 0.670 -7.598 1.00 95.50 157 LEU A N 1
ATOM 1239 C CA . LEU A 1 157 ? 4.197 0.034 -8.906 1.00 95.50 157 LEU A CA 1
ATOM 1240 C C . LEU A 1 157 ? 3.237 0.715 -9.895 1.00 95.50 157 LEU A C 1
ATOM 1242 O O . LEU A 1 157 ? 3.616 0.966 -11.040 1.00 95.50 157 LEU A O 1
ATOM 1246 N N . LEU A 1 158 ? 2.032 1.072 -9.444 1.00 95.44 158 LEU A N 1
ATOM 1247 C CA . LEU A 1 158 ? 1.042 1.793 -10.244 1.00 95.44 158 LEU A CA 1
ATOM 1248 C C . LEU A 1 158 ? 1.548 3.179 -10.664 1.00 95.44 158 LEU A C 1
ATOM 1250 O O . LEU A 1 158 ? 1.543 3.497 -11.852 1.00 95.44 158 LEU A O 1
ATOM 1254 N N . VAL A 1 159 ? 2.008 3.982 -9.699 1.00 95.69 159 VAL A N 1
ATOM 1255 C CA . VAL A 1 159 ? 2.456 5.363 -9.933 1.00 95.69 159 VAL A CA 1
ATOM 1256 C C . VAL A 1 159 ? 3.677 5.396 -10.845 1.00 95.69 159 VAL A C 1
ATOM 1258 O O . VAL A 1 159 ? 3.707 6.170 -11.797 1.00 95.69 159 VAL A O 1
ATOM 1261 N N . LEU A 1 160 ? 4.671 4.537 -10.602 1.00 97.12 160 LEU A N 1
ATOM 1262 C CA . LEU A 1 160 ? 5.868 4.486 -11.442 1.00 97.12 160 LEU A CA 1
ATOM 1263 C C . LEU A 1 160 ? 5.548 4.049 -12.874 1.00 97.12 160 LEU A C 1
ATOM 1265 O O . LEU A 1 160 ? 6.133 4.590 -13.808 1.00 97.12 160 LEU A O 1
ATOM 1269 N N . SER A 1 161 ? 4.622 3.102 -13.053 1.00 97.81 161 SER A N 1
ATOM 1270 C CA . SER A 1 161 ? 4.224 2.633 -14.386 1.00 97.81 161 SER A CA 1
ATOM 1271 C C . SER A 1 161 ? 3.499 3.722 -15.170 1.00 97.81 161 SER A C 1
ATOM 1273 O O . SER A 1 161 ? 3.848 3.971 -16.319 1.00 97.81 161 SER A O 1
ATOM 1275 N N . GLN A 1 162 ? 2.561 4.429 -14.532 1.00 95.75 162 GLN A N 1
ATOM 1276 C CA . GLN A 1 162 ? 1.855 5.560 -15.143 1.00 95.75 162 GLN A CA 1
ATOM 1277 C C . GLN A 1 162 ? 2.801 6.719 -15.471 1.00 95.75 162 GLN A C 1
ATOM 1279 O O . GLN A 1 162 ? 2.698 7.312 -16.541 1.00 95.75 162 GLN A O 1
ATOM 1284 N N . GLN A 1 163 ? 3.747 7.021 -14.577 1.00 96.25 163 GLN A N 1
ATOM 1285 C CA . GLN A 1 163 ? 4.738 8.065 -14.816 1.00 96.25 163 GLN A CA 1
ATOM 1286 C C . GLN A 1 163 ? 5.651 7.714 -15.995 1.00 96.25 163 GLN A C 1
ATOM 1288 O O . GLN A 1 163 ? 5.878 8.556 -16.856 1.00 96.25 163 GLN A O 1
ATOM 1293 N N . LEU A 1 164 ? 6.154 6.477 -16.059 1.00 97.25 164 LEU A N 1
ATOM 1294 C CA . LEU A 1 164 ? 7.006 6.035 -17.164 1.00 97.25 164 LEU A CA 1
ATOM 1295 C C . LEU A 1 164 ? 6.254 6.046 -18.503 1.00 97.25 164 LEU A C 1
ATOM 1297 O O . LEU A 1 164 ? 6.814 6.422 -19.531 1.00 97.25 164 LEU A O 1
ATOM 1301 N N . GLU A 1 165 ? 4.987 5.644 -18.488 1.00 96.62 165 GLU A N 1
ATOM 1302 C CA . GLU A 1 165 ? 4.107 5.687 -19.650 1.00 96.62 165 GLU A CA 1
ATOM 1303 C C . GLU A 1 165 ? 3.922 7.119 -20.182 1.00 96.62 165 GLU A C 1
ATOM 1305 O O . GLU A 1 165 ? 4.068 7.353 -21.384 1.00 96.62 165 GLU A O 1
ATOM 1310 N N . GLU A 1 166 ? 3.645 8.076 -19.294 1.00 95.56 166 GLU A N 1
ATOM 1311 C CA . GLU A 1 166 ? 3.539 9.498 -19.638 1.00 95.56 166 GLU A CA 1
ATOM 1312 C C . GLU A 1 166 ? 4.870 10.031 -20.184 1.00 95.56 166 GLU A C 1
ATOM 1314 O O . GLU A 1 166 ? 4.923 10.660 -21.244 1.00 95.56 166 GLU A O 1
ATOM 1319 N N . ASP A 1 167 ? 5.972 9.705 -19.510 1.00 94.81 167 ASP A N 1
ATOM 1320 C CA . ASP A 1 167 ? 7.297 10.185 -19.879 1.00 94.81 167 ASP A CA 1
ATOM 1321 C C . ASP A 1 167 ? 7.719 9.703 -21.273 1.00 94.81 167 ASP A C 1
ATOM 1323 O O . ASP A 1 167 ? 8.284 10.469 -22.052 1.00 94.81 167 ASP A O 1
ATOM 1327 N N . ILE A 1 168 ? 7.392 8.462 -21.637 1.00 93.94 168 ILE A N 1
ATOM 1328 C CA . ILE A 1 168 ? 7.673 7.915 -22.971 1.00 93.94 168 ILE A CA 1
ATOM 1329 C C . ILE A 1 168 ? 6.854 8.585 -24.073 1.00 93.94 168 ILE A C 1
ATOM 1331 O O . ILE A 1 168 ? 7.320 8.704 -25.208 1.00 93.94 168 ILE A O 1
ATOM 1335 N N . ARG A 1 169 ? 5.619 8.996 -23.781 1.00 92.56 169 ARG A N 1
ATOM 1336 C CA . ARG A 1 169 ? 4.752 9.615 -24.791 1.00 92.56 169 ARG A CA 1
ATOM 1337 C C . ARG A 1 169 ? 5.031 11.096 -24.983 1.00 92.56 169 ARG A C 1
ATOM 1339 O O . ARG A 1 169 ? 4.814 11.607 -26.081 1.00 92.56 169 ARG A O 1
ATOM 1346 N N . HIS A 1 170 ? 5.476 11.777 -23.930 1.00 91.38 170 HIS A N 1
ATOM 1347 C CA . HIS A 1 170 ? 5.452 13.235 -23.881 1.00 91.38 170 HIS A CA 1
ATOM 1348 C C . HIS A 1 170 ? 6.829 13.889 -23.726 1.00 91.38 170 HIS A C 1
ATOM 1350 O O . HIS A 1 170 ? 6.958 15.075 -24.044 1.00 91.38 170 HIS A O 1
ATOM 1356 N N . LEU A 1 171 ? 7.874 13.169 -23.297 1.00 87.19 171 LEU A N 1
ATOM 1357 C CA . LEU A 1 171 ? 9.204 13.769 -23.185 1.00 87.19 171 LEU A CA 1
ATOM 1358 C C . LEU A 1 171 ? 9.922 13.852 -24.535 1.00 87.19 171 LEU A C 1
ATOM 1360 O O . LEU A 1 171 ? 9.993 12.901 -25.307 1.00 87.19 171 LEU A O 1
ATOM 1364 N N . GLY A 1 172 ? 10.563 15.000 -24.771 1.00 82.38 172 GLY A N 1
ATOM 1365 C CA . GLY A 1 172 ? 11.494 15.175 -25.891 1.00 82.38 172 GLY A CA 1
ATOM 1366 C C . GLY A 1 172 ? 12.787 14.359 -25.744 1.00 82.38 172 GLY A C 1
ATOM 1367 O O . GLY A 1 172 ? 13.400 14.002 -26.753 1.00 82.38 172 GLY A O 1
ATOM 1368 N N . SER A 1 173 ? 13.159 14.003 -24.505 1.00 88.19 173 SER A N 1
ATOM 1369 C CA . SER A 1 173 ? 14.363 13.240 -24.160 1.00 88.19 173 SER A CA 1
ATOM 1370 C C . SER A 1 173 ? 14.041 12.001 -23.331 1.00 88.19 173 SER A C 1
ATOM 1372 O O . SER A 1 173 ? 13.405 12.089 -22.284 1.00 88.19 173 SER A O 1
ATOM 1374 N N . HIS A 1 174 ? 14.618 10.865 -23.720 1.00 93.31 174 HIS A N 1
ATOM 1375 C CA . HIS A 1 174 ? 14.456 9.575 -23.052 1.00 93.31 174 HIS A CA 1
ATOM 1376 C C . HIS A 1 174 ? 15.652 9.180 -22.166 1.00 93.31 174 HIS A C 1
ATOM 1378 O O . HIS A 1 174 ? 15.810 8.016 -21.795 1.00 93.31 174 HIS A O 1
ATOM 1384 N N . LYS A 1 175 ? 16.508 10.136 -21.778 1.00 90.12 175 LYS A N 1
ATOM 1385 C CA . LYS A 1 175 ? 17.757 9.860 -21.034 1.00 90.12 175 LYS A CA 1
ATOM 1386 C C . LYS A 1 175 ? 17.564 9.154 -19.683 1.00 90.12 175 LYS A C 1
ATOM 1388 O O . LYS A 1 175 ? 18.478 8.479 -19.216 1.00 90.12 175 LYS A O 1
ATOM 1393 N N . TYR A 1 176 ? 16.395 9.305 -19.055 1.00 92.31 176 TYR A N 1
ATOM 1394 C CA . TYR A 1 176 ? 16.087 8.721 -17.743 1.00 92.31 176 TYR A CA 1
ATOM 1395 C C . TYR A 1 176 ? 15.227 7.454 -17.803 1.00 92.31 176 TYR A C 1
ATOM 1397 O O . TYR A 1 176 ? 15.048 6.811 -16.769 1.00 92.31 176 TYR A O 1
ATOM 1405 N N . ILE A 1 177 ? 14.772 7.036 -18.988 1.00 95.00 177 ILE A N 1
ATOM 1406 C CA . ILE A 1 177 ? 13.870 5.885 -19.137 1.00 95.00 177 ILE A CA 1
ATOM 1407 C C . ILE A 1 177 ? 14.507 4.598 -18.598 1.00 95.00 177 ILE A C 1
ATOM 1409 O O . ILE A 1 177 ? 13.875 3.844 -17.862 1.00 95.00 177 ILE A O 1
ATOM 1413 N N . ALA A 1 178 ? 15.799 4.379 -18.866 1.00 94.69 178 ALA A N 1
ATOM 1414 C CA . ALA A 1 178 ? 16.512 3.220 -18.330 1.00 94.69 178 ALA A CA 1
ATOM 1415 C C . ALA A 1 178 ? 16.570 3.214 -16.792 1.00 94.69 178 ALA A C 1
ATOM 1417 O O . ALA A 1 178 ? 16.538 2.150 -16.177 1.00 94.69 178 ALA A O 1
ATOM 1418 N N . HIS A 1 179 ? 16.646 4.388 -16.161 1.00 94.81 179 HIS A N 1
ATOM 1419 C CA . HIS A 1 179 ? 16.610 4.481 -14.706 1.00 94.81 179 HIS A CA 1
ATOM 1420 C C . HIS A 1 179 ? 15.203 4.192 -14.176 1.00 94.81 179 HIS A C 1
ATOM 1422 O O . HIS A 1 179 ? 15.049 3.330 -13.317 1.00 94.81 179 HIS A O 1
ATOM 1428 N N . GLN A 1 180 ? 14.176 4.833 -14.728 1.00 96.31 180 GLN A N 1
ATOM 1429 C CA . GLN A 1 180 ? 12.787 4.626 -14.312 1.00 96.31 180 GLN A CA 1
ATOM 1430 C C . GLN A 1 180 ? 12.357 3.160 -14.449 1.00 96.31 180 GLN A C 1
ATOM 1432 O O . GLN A 1 180 ? 11.833 2.580 -13.497 1.00 96.31 180 GLN A O 1
ATOM 1437 N N . LEU A 1 181 ? 12.688 2.517 -15.574 1.00 97.62 181 LEU A N 1
ATOM 1438 C CA . LEU A 1 181 ? 12.426 1.094 -15.782 1.00 97.62 181 LEU A CA 1
ATOM 1439 C C . LEU A 1 181 ? 13.168 0.211 -14.765 1.00 97.62 181 LEU A C 1
ATOM 1441 O O . LEU A 1 181 ? 12.616 -0.783 -14.300 1.00 97.62 181 LEU A O 1
ATOM 1445 N N . SER A 1 182 ? 14.392 0.581 -14.368 1.00 97.25 182 SER A N 1
ATOM 1446 C CA . SER A 1 182 ? 15.129 -0.150 -13.327 1.00 97.25 182 SER A CA 1
ATOM 1447 C C . SER A 1 182 ? 14.465 -0.059 -11.948 1.00 97.25 182 SER A C 1
ATOM 1449 O O . SER A 1 182 ? 14.472 -1.041 -11.205 1.00 97.25 182 SER A O 1
ATOM 1451 N N . VAL A 1 183 ? 13.839 1.080 -11.624 1.00 97.62 183 VAL A N 1
ATOM 1452 C CA . VAL A 1 183 ? 13.076 1.242 -10.379 1.00 97.62 183 VAL A CA 1
ATOM 1453 C C . VAL A 1 183 ? 11.819 0.371 -10.420 1.00 97.62 183 VAL A C 1
ATOM 1455 O O . VAL A 1 183 ? 11.569 -0.364 -9.469 1.00 97.62 183 VAL A O 1
ATOM 1458 N N . ILE A 1 184 ? 11.075 0.363 -11.533 1.00 97.81 184 ILE A N 1
ATOM 1459 C CA . ILE A 1 184 ? 9.924 -0.541 -11.714 1.00 97.81 184 ILE A CA 1
ATOM 1460 C C . ILE A 1 184 ? 10.357 -2.000 -11.557 1.00 97.81 184 ILE A C 1
ATOM 1462 O O . ILE A 1 184 ? 9.755 -2.737 -10.781 1.00 97.81 184 ILE A O 1
ATOM 1466 N N . TYR A 1 185 ? 11.438 -2.410 -12.222 1.00 98.00 185 TYR A N 1
ATOM 1467 C CA . TYR A 1 185 ? 11.990 -3.759 -12.103 1.00 98.00 185 TYR A CA 1
ATOM 1468 C C . TYR A 1 185 ? 12.301 -4.142 -10.647 1.00 98.00 185 TYR A C 1
ATOM 1470 O O . TYR A 1 185 ? 12.017 -5.268 -10.229 1.00 98.00 185 TYR A O 1
ATOM 1478 N N . GLN A 1 186 ? 12.857 -3.219 -9.856 1.00 97.31 186 GLN A N 1
ATOM 1479 C CA . GLN A 1 186 ? 13.136 -3.454 -8.440 1.00 97.31 186 GLN A CA 1
ATOM 1480 C C . GLN A 1 186 ? 11.848 -3.666 -7.634 1.00 97.31 186 GLN A C 1
ATOM 1482 O O . GLN A 1 186 ? 11.788 -4.587 -6.818 1.00 97.31 186 GLN A O 1
ATOM 1487 N N . VAL A 1 187 ? 10.813 -2.862 -7.888 1.00 96.25 187 VAL A N 1
ATOM 1488 C CA . VAL A 1 187 ? 9.512 -2.998 -7.219 1.00 96.25 187 VAL A CA 1
ATOM 1489 C C . VAL A 1 187 ? 8.843 -4.316 -7.609 1.00 96.25 187 VAL A C 1
ATOM 1491 O O . VAL A 1 187 ? 8.479 -5.083 -6.722 1.00 96.25 187 VAL A O 1
ATOM 1494 N N . VAL A 1 188 ? 8.781 -4.652 -8.902 1.00 96.44 188 VAL A N 1
ATOM 1495 C CA . VAL A 1 188 ? 8.273 -5.950 -9.394 1.00 96.44 188 VAL A CA 1
ATOM 1496 C C . VAL A 1 188 ? 9.039 -7.112 -8.752 1.00 96.44 188 VAL A C 1
ATOM 1498 O O . VAL A 1 188 ? 8.449 -8.104 -8.336 1.00 96.44 188 VAL A O 1
ATOM 1501 N N . SER A 1 189 ? 10.357 -6.973 -8.592 1.00 95.44 189 SER A N 1
ATOM 1502 C CA . SER A 1 189 ? 11.214 -7.977 -7.950 1.00 95.44 189 SER A CA 1
ATOM 1503 C C . SER A 1 189 ? 10.979 -8.168 -6.458 1.00 95.44 189 SER A C 1
ATOM 1505 O O . SER A 1 189 ? 11.416 -9.187 -5.924 1.00 95.44 189 SER A O 1
ATOM 1507 N N . SER A 1 190 ? 10.329 -7.218 -5.786 1.00 93.62 190 SER A N 1
ATOM 1508 C CA . SER A 1 190 ? 9.995 -7.336 -4.365 1.00 93.62 190 SER A CA 1
ATOM 1509 C C . SER A 1 190 ? 8.798 -8.258 -4.107 1.00 93.62 190 SER A C 1
ATOM 1511 O O . SER A 1 190 ? 8.658 -8.781 -3.001 1.00 93.62 190 SER A O 1
ATOM 1513 N N . PHE A 1 191 ? 7.967 -8.504 -5.125 1.00 92.00 191 PHE A N 1
ATOM 1514 C CA . PHE A 1 191 ? 6.861 -9.452 -5.051 1.00 92.00 191 PHE A CA 1
ATOM 1515 C C . PHE A 1 191 ? 7.361 -10.892 -5.209 1.00 92.00 191 PHE A C 1
ATOM 1517 O O . PHE A 1 191 ? 8.288 -11.179 -5.970 1.00 92.00 191 PHE A O 1
ATOM 1524 N N . ARG A 1 192 ? 6.731 -11.819 -4.485 1.00 87.12 192 ARG A N 1
ATOM 1525 C CA . ARG A 1 192 ? 7.051 -13.252 -4.504 1.00 87.12 192 ARG A CA 1
ATOM 1526 C C . ARG A 1 192 ? 5.829 -14.037 -4.961 1.00 87.12 192 ARG A C 1
ATOM 1528 O O . ARG A 1 192 ? 4.717 -13.643 -4.656 1.00 87.12 192 ARG A O 1
ATOM 1535 N N . GLY A 1 193 ? 6.043 -15.139 -5.679 1.00 86.69 193 GLY A N 1
ATOM 1536 C CA . GLY A 1 193 ? 4.967 -16.070 -6.049 1.00 86.69 193 GLY A CA 1
ATOM 1537 C C . GLY A 1 193 ? 4.086 -15.652 -7.232 1.00 86.69 193 GLY A C 1
ATOM 1538 O O . GLY A 1 193 ? 3.243 -16.436 -7.646 1.00 86.69 193 GLY A O 1
ATOM 1539 N N . ILE A 1 194 ? 4.305 -14.476 -7.828 1.00 91.38 194 ILE A N 1
ATOM 1540 C CA . ILE A 1 194 ? 3.439 -13.941 -8.889 1.00 91.38 194 ILE A CA 1
ATOM 1541 C C . ILE A 1 194 ? 4.057 -14.210 -10.262 1.00 91.38 194 ILE A C 1
ATOM 1543 O O . ILE A 1 194 ? 5.045 -13.579 -10.651 1.00 91.38 194 ILE A O 1
ATOM 1547 N N . GLN A 1 195 ? 3.475 -15.154 -11.006 1.00 91.94 195 GLN A N 1
ATOM 1548 C CA . GLN A 1 195 ? 4.025 -15.624 -12.282 1.00 91.94 195 GLN A CA 1
ATOM 1549 C C . GLN A 1 195 ? 4.140 -14.500 -13.319 1.00 91.94 195 GLN A C 1
ATOM 1551 O O . GLN A 1 195 ? 5.204 -14.319 -13.906 1.00 91.94 195 GLN A O 1
ATOM 1556 N N . ALA A 1 196 ? 3.100 -13.680 -13.476 1.00 92.44 196 ALA A N 1
ATOM 1557 C CA . ALA A 1 196 ? 3.107 -12.585 -14.442 1.00 92.44 196 ALA A CA 1
ATOM 1558 C C . ALA A 1 196 ? 4.219 -11.551 -14.171 1.00 92.44 196 ALA A C 1
ATOM 1560 O O . ALA A 1 196 ? 4.855 -11.050 -15.097 1.00 92.44 196 ALA A O 1
ATOM 1561 N N . PHE A 1 197 ? 4.531 -11.281 -12.899 1.00 95.19 197 PHE A N 1
ATOM 1562 C CA . PHE A 1 197 ? 5.680 -10.453 -12.528 1.00 95.19 197 PHE A CA 1
ATOM 1563 C C . PHE A 1 197 ? 7.018 -11.138 -12.820 1.00 95.19 197 PHE A C 1
ATOM 1565 O O . PHE A 1 197 ? 7.965 -10.467 -13.223 1.00 95.19 197 PHE A O 1
ATOM 1572 N N . SER A 1 198 ? 7.111 -12.463 -12.675 1.00 95.56 198 SER A N 1
ATOM 1573 C CA . SER A 1 198 ? 8.293 -13.220 -13.108 1.00 95.56 198 SER A CA 1
ATOM 1574 C C . SER A 1 198 ? 8.540 -13.078 -14.611 1.00 95.56 198 SER A C 1
ATOM 1576 O O . SER A 1 198 ? 9.682 -12.885 -15.031 1.00 95.56 198 SER A O 1
ATOM 1578 N N . ASP A 1 199 ? 7.478 -13.125 -15.413 1.00 96.19 199 ASP A N 1
ATOM 1579 C CA . ASP A 1 199 ? 7.572 -13.015 -16.868 1.00 96.19 199 ASP A CA 1
ATOM 1580 C C . ASP A 1 199 ? 7.983 -11.602 -17.296 1.00 96.19 199 ASP A C 1
ATOM 1582 O O . ASP A 1 199 ? 8.922 -11.449 -18.077 1.00 96.19 199 ASP A O 1
ATOM 1586 N N . ILE A 1 200 ? 7.394 -10.569 -16.682 1.00 96.88 200 ILE A N 1
ATOM 1587 C CA . ILE A 1 200 ? 7.797 -9.168 -16.891 1.00 96.88 200 ILE A CA 1
ATOM 1588 C C . ILE A 1 200 ? 9.267 -8.951 -16.521 1.00 96.88 200 ILE A C 1
ATOM 1590 O O . ILE A 1 200 ? 9.997 -8.280 -17.247 1.00 96.88 200 ILE A O 1
ATOM 1594 N N . LYS A 1 201 ? 9.742 -9.530 -15.412 1.00 97.56 201 LYS A N 1
ATOM 1595 C CA . LYS A 1 201 ? 11.154 -9.417 -15.019 1.00 97.56 201 LYS A CA 1
ATOM 1596 C C . LYS A 1 201 ? 12.094 -9.978 -16.076 1.00 97.56 201 LYS A C 1
ATOM 1598 O O . LYS A 1 201 ? 13.052 -9.302 -16.438 1.00 97.56 201 LYS A O 1
ATOM 1603 N N . LYS A 1 202 ? 11.815 -11.187 -16.568 1.00 97.44 202 LYS A N 1
ATOM 1604 C CA . LYS A 1 202 ? 12.629 -11.831 -17.608 1.00 97.44 202 LYS A CA 1
ATOM 1605 C C . LYS A 1 202 ? 12.633 -11.014 -18.895 1.00 97.44 202 LYS A C 1
ATOM 1607 O O . LYS A 1 202 ? 13.676 -10.888 -19.531 1.00 97.44 202 LYS A O 1
ATOM 1612 N N . ASP A 1 203 ? 11.488 -10.447 -19.259 1.00 97.75 203 ASP A N 1
ATOM 1613 C CA . ASP A 1 203 ? 11.365 -9.603 -20.443 1.00 97.75 203 ASP A CA 1
ATOM 1614 C C . ASP A 1 203 ? 12.178 -8.301 -20.311 1.00 97.75 203 ASP A C 1
ATOM 1616 O O . ASP A 1 203 ? 12.939 -7.937 -21.213 1.00 97.75 203 ASP A O 1
ATOM 1620 N N . ILE A 1 204 ? 12.131 -7.650 -19.141 1.00 97.94 204 ILE A N 1
ATOM 1621 C CA . ILE A 1 204 ? 13.007 -6.512 -18.827 1.00 97.94 204 ILE A CA 1
ATOM 1622 C C . ILE A 1 204 ? 14.476 -6.929 -18.935 1.00 97.94 204 ILE A C 1
ATOM 1624 O O . ILE A 1 204 ? 15.235 -6.284 -19.655 1.00 97.94 204 ILE A O 1
ATOM 1628 N N . GLU A 1 205 ? 14.892 -8.010 -18.275 1.00 97.88 205 GLU A N 1
ATOM 1629 C CA . GLU A 1 205 ? 16.280 -8.492 -18.286 1.00 97.88 205 GLU A CA 1
ATOM 1630 C C . GLU A 1 205 ? 16.807 -8.771 -19.705 1.00 97.88 205 GLU A C 1
ATOM 1632 O O . GLU A 1 205 ? 17.953 -8.426 -20.014 1.00 97.88 205 GLU A O 1
ATOM 1637 N N . ALA A 1 206 ? 15.973 -9.340 -20.580 1.00 97.44 206 ALA A N 1
ATOM 1638 C CA . ALA A 1 206 ? 16.340 -9.678 -21.953 1.00 97.44 206 ALA A CA 1
ATOM 1639 C C . ALA A 1 206 ? 16.622 -8.439 -22.823 1.00 97.44 206 ALA A C 1
ATOM 1641 O O . ALA A 1 206 ? 17.563 -8.438 -23.622 1.00 97.44 206 ALA A O 1
ATOM 1642 N N . ASN A 1 207 ? 15.842 -7.370 -22.649 1.00 96.69 207 ASN A N 1
ATOM 1643 C CA . ASN A 1 207 ? 15.873 -6.192 -23.520 1.00 96.69 207 ASN A CA 1
ATOM 1644 C C . ASN A 1 207 ? 16.674 -5.015 -22.935 1.00 96.69 207 ASN A C 1
ATOM 1646 O O . ASN A 1 207 ? 17.194 -4.176 -23.679 1.00 96.69 207 ASN A O 1
ATOM 1650 N N . PHE A 1 208 ? 16.831 -4.947 -21.608 1.00 96.56 208 PHE A N 1
ATOM 1651 C CA . PHE A 1 208 ? 17.337 -3.765 -20.900 1.00 96.56 208 PHE A CA 1
ATOM 1652 C C . PHE A 1 208 ? 18.700 -3.283 -21.401 1.00 96.56 208 PHE A C 1
ATOM 1654 O O . PHE A 1 208 ? 18.906 -2.085 -21.600 1.00 96.56 208 PHE A O 1
ATOM 1661 N N . LYS A 1 209 ? 19.647 -4.205 -21.621 1.00 95.00 209 LYS A N 1
ATOM 1662 C CA . LYS A 1 209 ? 21.011 -3.850 -22.043 1.00 95.00 209 LYS A CA 1
ATOM 1663 C C . LYS A 1 209 ? 21.026 -3.190 -23.422 1.00 95.00 209 LYS A C 1
ATOM 1665 O O . LYS A 1 209 ? 21.718 -2.190 -23.592 1.00 95.00 209 LYS A O 1
ATOM 1670 N N . GLN A 1 210 ? 20.283 -3.745 -24.378 1.00 93.75 210 GLN A N 1
ATOM 1671 C CA . GLN A 1 210 ? 20.241 -3.240 -25.751 1.00 93.75 210 GLN A CA 1
ATOM 1672 C C . GLN A 1 210 ? 19.490 -1.905 -25.814 1.00 93.75 210 GLN A C 1
ATOM 1674 O O . GLN A 1 210 ? 19.997 -0.944 -26.386 1.00 93.75 210 GLN A O 1
ATOM 1679 N N . MET A 1 211 ? 18.356 -1.802 -25.118 1.00 94.62 211 MET A N 1
ATOM 1680 C CA . MET A 1 211 ? 17.610 -0.550 -24.979 1.00 94.62 211 MET A CA 1
ATOM 1681 C C . MET A 1 211 ? 18.475 0.565 -24.381 1.00 94.62 211 MET A C 1
ATOM 1683 O O . MET A 1 211 ? 18.559 1.662 -24.934 1.00 94.62 211 MET A O 1
ATOM 1687 N N . LYS A 1 212 ? 19.191 0.277 -23.286 1.00 93.06 212 LYS A N 1
ATOM 1688 C CA . LYS A 1 212 ? 20.067 1.253 -22.627 1.00 93.06 212 LYS A CA 1
ATOM 1689 C C . LYS A 1 212 ? 21.196 1.733 -23.541 1.00 93.06 212 LYS A C 1
ATOM 1691 O O . LYS A 1 212 ? 21.587 2.892 -23.450 1.00 93.06 212 LYS A O 1
ATOM 1696 N N . GLN A 1 213 ? 21.717 0.871 -24.416 1.00 89.69 213 GLN A N 1
ATOM 1697 C CA . GLN A 1 213 ? 22.747 1.249 -25.388 1.00 89.69 213 GLN A CA 1
ATOM 1698 C C . GLN A 1 213 ? 22.232 2.266 -26.415 1.00 89.69 213 GLN A C 1
ATOM 1700 O O . GLN A 1 213 ? 22.982 3.167 -26.774 1.00 89.69 213 GLN A O 1
ATOM 1705 N N . CYS A 1 214 ? 20.957 2.199 -26.815 1.00 85.69 214 CYS A N 1
ATOM 1706 C CA . CYS A 1 214 ? 20.343 3.196 -27.703 1.00 85.69 214 CYS A CA 1
ATOM 1707 C C . CYS A 1 214 ? 20.232 4.596 -27.078 1.00 85.69 214 CYS A C 1
ATOM 1709 O O . CYS A 1 214 ? 20.066 5.574 -27.798 1.00 85.69 214 CYS A O 1
ATOM 1711 N N . LEU A 1 215 ? 20.311 4.698 -25.748 1.00 86.19 215 LEU A N 1
ATOM 1712 C CA . LEU A 1 215 ? 20.211 5.960 -25.011 1.00 86.19 215 LEU A CA 1
ATOM 1713 C C . LEU A 1 215 ? 21.570 6.612 -24.721 1.00 86.19 215 LEU A C 1
ATOM 1715 O O . LEU A 1 215 ? 21.615 7.695 -24.135 1.00 86.19 215 LEU A O 1
ATOM 1719 N N . VAL A 1 216 ? 22.677 5.968 -25.097 1.00 81.50 216 VAL A N 1
ATOM 1720 C CA . VAL A 1 216 ? 24.013 6.557 -24.972 1.00 81.50 216 VAL A CA 1
ATOM 1721 C C . VAL A 1 216 ? 24.172 7.605 -26.071 1.00 81.50 216 VAL A C 1
ATOM 1723 O O . VAL A 1 216 ? 24.131 7.277 -27.252 1.00 81.50 216 VAL A O 1
ATOM 1726 N N . ALA A 1 217 ? 24.336 8.871 -25.686 1.00 67.56 217 ALA A N 1
ATOM 1727 C CA . ALA A 1 217 ? 24.596 9.940 -26.643 1.00 67.56 217 ALA A CA 1
ATOM 1728 C C . ALA A 1 217 ? 25.970 9.739 -27.304 1.00 67.56 217 ALA A C 1
ATOM 1730 O O . ALA A 1 217 ? 26.964 9.527 -26.608 1.00 67.56 217 ALA A O 1
ATOM 1731 N N . GLU A 1 218 ? 26.037 9.843 -28.632 1.00 66.00 218 GLU A N 1
ATOM 1732 C CA . GLU A 1 218 ? 27.319 9.946 -29.333 1.00 66.00 218 GLU A CA 1
ATOM 1733 C C . GLU A 1 218 ? 27.990 11.277 -28.967 1.00 66.00 218 GLU A C 1
ATOM 1735 O O . GLU A 1 218 ? 27.344 12.336 -28.990 1.00 66.00 218 GLU A O 1
ATOM 1740 N N . GLU A 1 219 ? 29.281 11.227 -28.619 1.00 58.56 219 GLU A N 1
ATOM 1741 C CA . GLU A 1 219 ? 30.077 12.413 -28.291 1.00 58.56 219 GLU A CA 1
ATOM 1742 C C . GLU A 1 219 ? 30.002 13.437 -29.438 1.00 58.56 219 GLU A C 1
ATOM 1744 O O . GLU A 1 219 ? 30.442 13.183 -30.556 1.00 58.56 219 GLU A O 1
ATOM 1749 N N . GLY A 1 220 ? 29.418 14.609 -29.160 1.00 61.59 220 GLY A N 1
ATOM 1750 C CA . GLY A 1 220 ? 29.274 15.705 -30.128 1.00 61.59 220 GLY A CA 1
ATOM 1751 C C . GLY A 1 220 ? 27.915 15.802 -30.835 1.00 61.59 220 GLY A C 1
ATOM 1752 O O . GLY A 1 220 ? 27.694 16.760 -31.579 1.00 61.59 220 GLY A O 1
ATOM 1753 N N . SER A 1 221 ? 26.981 14.879 -30.587 1.00 67.44 221 SER A N 1
ATOM 1754 C CA . SER A 1 221 ? 25.611 14.985 -31.105 1.00 67.44 221 SER A CA 1
ATOM 1755 C C . SER A 1 221 ? 24.813 16.091 -30.389 1.00 67.44 221 SER A C 1
ATOM 1757 O O . SER A 1 221 ? 24.873 16.248 -29.172 1.00 67.44 221 SER A O 1
ATOM 1759 N N . ARG A 1 222 ? 24.063 16.901 -31.155 1.00 64.81 222 ARG A N 1
ATOM 1760 C CA . ARG A 1 222 ? 23.151 17.941 -30.620 1.00 64.81 222 ARG A CA 1
ATOM 1761 C C . ARG A 1 222 ? 21.743 17.418 -30.318 1.00 64.81 222 ARG A C 1
ATOM 1763 O O . ARG A 1 222 ? 20.900 18.187 -29.863 1.00 64.81 222 ARG A O 1
ATOM 1770 N N . HIS A 1 223 ? 21.471 16.155 -30.631 1.00 71.50 223 HIS A N 1
ATOM 1771 C CA . HIS A 1 223 ? 20.152 15.556 -30.479 1.00 71.50 223 HIS A CA 1
ATOM 1772 C C . HIS A 1 223 ? 20.019 14.917 -29.100 1.00 71.50 223 HIS A C 1
ATOM 1774 O O . HIS A 1 223 ? 20.918 14.216 -28.641 1.00 71.50 223 HIS A O 1
ATOM 1780 N N . GLU A 1 224 ? 18.893 15.169 -28.436 1.00 82.00 224 GLU A N 1
ATOM 1781 C CA . GLU A 1 224 ? 18.572 14.491 -27.186 1.00 82.00 224 GLU A CA 1
ATOM 1782 C C . GLU A 1 224 ? 18.370 12.988 -27.446 1.00 82.00 224 GLU A C 1
ATOM 1784 O O . GLU A 1 224 ? 17.821 12.620 -28.488 1.00 82.00 224 GLU A O 1
ATOM 1789 N N . PRO A 1 225 ? 18.806 12.101 -26.532 1.00 85.69 225 PRO A N 1
ATOM 1790 C CA . PRO A 1 225 ? 18.679 10.664 -26.737 1.00 85.69 225 PRO A CA 1
ATOM 1791 C C . PRO A 1 225 ? 17.203 10.279 -26.782 1.00 85.69 225 PRO A C 1
ATOM 1793 O O . PRO A 1 225 ? 16.442 10.594 -25.862 1.00 85.69 225 PRO A O 1
ATOM 1796 N N . GLN A 1 226 ? 16.809 9.576 -27.840 1.00 89.62 226 GLN A N 1
ATOM 1797 C CA . GLN A 1 226 ? 15.457 9.066 -28.018 1.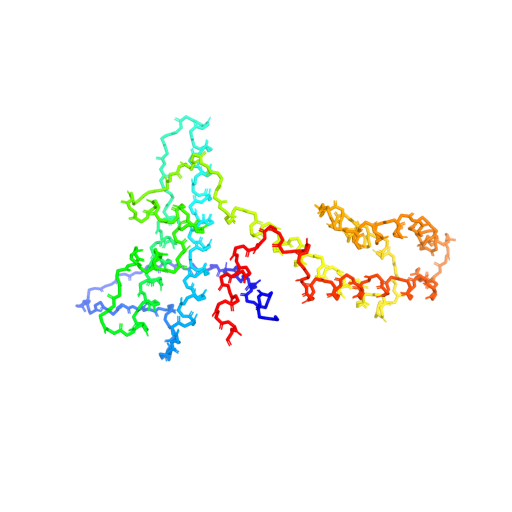00 89.62 226 GLN A CA 1
ATOM 1798 C C . GLN A 1 226 ? 15.472 7.555 -28.224 1.00 89.62 226 GLN A C 1
ATOM 1800 O O . GLN A 1 226 ? 16.351 7.009 -28.889 1.00 89.62 226 GLN A O 1
ATOM 1805 N N . LEU A 1 227 ? 14.481 6.877 -27.650 1.00 90.38 227 LEU A N 1
ATOM 1806 C CA . LEU A 1 227 ? 14.263 5.462 -27.889 1.00 90.38 227 LEU A CA 1
ATOM 1807 C C . LEU A 1 227 ? 13.779 5.214 -29.315 1.00 90.38 227 LEU A C 1
ATOM 1809 O O . LEU A 1 227 ? 12.994 5.977 -29.876 1.00 90.38 227 LEU A O 1
ATOM 1813 N N . ALA A 1 228 ? 14.201 4.084 -29.873 1.00 91.38 228 ALA A N 1
ATOM 1814 C CA . ALA A 1 228 ? 13.601 3.558 -31.086 1.00 91.38 228 ALA A CA 1
ATOM 1815 C C . ALA A 1 228 ? 12.138 3.151 -30.830 1.00 91.38 228 ALA A C 1
ATOM 1817 O O . ALA A 1 228 ? 11.795 2.682 -29.743 1.00 91.38 228 ALA A O 1
ATOM 1818 N N . ALA A 1 229 ? 11.293 3.258 -31.860 1.00 92.12 229 ALA A N 1
ATOM 1819 C CA . ALA A 1 229 ? 9.851 3.010 -31.757 1.00 92.12 229 ALA A CA 1
ATOM 1820 C C . ALA A 1 229 ? 9.487 1.633 -31.168 1.00 92.12 229 ALA A C 1
ATOM 1822 O O . ALA A 1 229 ? 8.505 1.514 -30.443 1.00 92.12 229 ALA A O 1
ATOM 1823 N N . HIS A 1 230 ? 10.289 0.596 -31.431 1.00 94.81 230 HIS A N 1
ATOM 1824 C CA . HIS A 1 230 ? 10.041 -0.732 -30.867 1.00 94.81 230 HIS A CA 1
ATOM 1825 C C . HIS A 1 230 ? 10.240 -0.774 -29.343 1.00 94.81 230 HIS A C 1
ATOM 1827 O O . HIS A 1 230 ? 9.444 -1.410 -28.665 1.00 94.81 230 HIS A O 1
ATOM 1833 N N . TYR A 1 231 ? 11.233 -0.062 -28.790 1.00 95.75 231 TYR A N 1
ATOM 1834 C CA . TYR A 1 231 ? 11.407 0.041 -27.335 1.00 95.75 231 TYR A CA 1
ATOM 1835 C C . TYR A 1 231 ? 10.345 0.925 -26.687 1.00 95.75 231 TYR A C 1
ATOM 1837 O O . TYR A 1 231 ? 9.945 0.650 -25.563 1.00 95.75 231 TYR A O 1
ATOM 1845 N N . ILE A 1 232 ? 9.868 1.953 -27.394 1.00 95.25 232 ILE A N 1
ATOM 1846 C CA . ILE A 1 232 ? 8.718 2.750 -26.952 1.00 95.25 232 ILE A CA 1
ATOM 1847 C C . ILE A 1 232 ? 7.500 1.839 -26.784 1.00 95.25 232 ILE A C 1
ATOM 1849 O O . ILE A 1 232 ? 6.957 1.752 -25.689 1.00 95.25 232 ILE A O 1
ATOM 1853 N N . ASN A 1 233 ? 7.120 1.108 -27.834 1.00 96.44 233 ASN A N 1
ATOM 1854 C CA . ASN A 1 233 ? 5.963 0.211 -27.789 1.00 96.44 233 ASN A CA 1
ATOM 1855 C C . ASN A 1 233 ? 6.124 -0.873 -26.719 1.00 96.44 233 ASN A C 1
ATOM 1857 O O . ASN A 1 233 ? 5.210 -1.092 -25.935 1.00 96.44 233 ASN A O 1
ATOM 1861 N N . TRP A 1 234 ? 7.306 -1.484 -26.637 1.00 97.62 234 TRP A N 1
ATOM 1862 C CA . TRP A 1 234 ? 7.618 -2.503 -25.640 1.00 97.62 234 TRP A CA 1
ATOM 1863 C C . TRP A 1 234 ? 7.443 -2.002 -24.200 1.00 97.62 234 TRP A C 1
ATOM 1865 O O . TRP A 1 234 ? 6.794 -2.658 -23.387 1.00 97.62 234 TRP A O 1
ATOM 1875 N N . ILE A 1 235 ? 7.973 -0.821 -23.869 1.00 97.31 235 ILE A N 1
ATOM 1876 C CA . ILE A 1 235 ? 7.818 -0.287 -22.511 1.00 97.31 235 ILE A CA 1
ATOM 1877 C C . ILE A 1 235 ? 6.357 0.085 -22.243 1.00 97.31 235 ILE A C 1
ATOM 1879 O O . ILE A 1 235 ? 5.879 -0.179 -21.144 1.00 97.31 235 ILE A O 1
ATOM 1883 N N . LEU A 1 236 ? 5.636 0.636 -23.227 1.00 97.44 236 LEU A N 1
ATOM 1884 C CA . LEU A 1 236 ? 4.205 0.928 -23.086 1.00 97.44 236 LEU A CA 1
ATOM 1885 C C . LEU A 1 236 ? 3.378 -0.343 -22.829 1.00 97.44 236 LEU A C 1
ATOM 1887 O O . LEU A 1 236 ? 2.458 -0.317 -22.015 1.00 97.44 236 LEU A O 1
ATOM 1891 N N . GLU A 1 237 ? 3.713 -1.461 -23.476 1.00 97.69 237 GLU A N 1
ATOM 1892 C CA . GLU A 1 237 ? 3.085 -2.762 -23.217 1.00 97.69 237 GLU A CA 1
ATOM 1893 C C . GLU A 1 237 ? 3.373 -3.250 -21.788 1.00 97.69 237 GLU A C 1
ATOM 1895 O O . GLU A 1 237 ? 2.455 -3.693 -21.090 1.00 97.69 237 GLU A O 1
ATOM 1900 N N . ILE A 1 238 ? 4.617 -3.109 -21.311 1.00 97.31 238 ILE A N 1
ATOM 1901 C CA . ILE A 1 238 ? 4.990 -3.437 -19.926 1.00 97.31 238 ILE A CA 1
ATOM 1902 C C . ILE A 1 238 ? 4.207 -2.578 -18.930 1.00 97.31 238 ILE A C 1
ATOM 1904 O O . ILE A 1 238 ? 3.592 -3.126 -18.012 1.00 97.31 238 ILE A O 1
ATOM 1908 N N . THR A 1 239 ? 4.220 -1.249 -19.078 1.00 97.62 239 THR A N 1
ATOM 1909 C CA . THR A 1 239 ? 3.556 -0.341 -18.129 1.00 97.62 239 THR A CA 1
ATOM 1910 C C . THR A 1 239 ? 2.054 -0.588 -18.108 1.00 97.62 239 THR A C 1
ATOM 1912 O O . THR A 1 239 ? 1.475 -0.700 -17.030 1.00 97.62 239 THR A O 1
ATOM 1915 N N . GLN A 1 240 ? 1.434 -0.793 -19.273 1.00 96.88 240 GLN A N 1
ATOM 1916 C CA . GLN A 1 240 ? 0.013 -1.108 -19.370 1.00 96.88 240 GLN A CA 1
ATOM 1917 C C . GLN A 1 240 ? -0.329 -2.452 -18.716 1.00 96.88 240 GLN A C 1
ATOM 1919 O O . GLN A 1 240 ? -1.334 -2.544 -18.005 1.00 96.88 240 GLN A O 1
ATOM 1924 N N . SER A 1 241 ? 0.485 -3.489 -18.932 1.00 96.25 241 SER A N 1
ATOM 1925 C CA . SER A 1 241 ? 0.297 -4.807 -18.314 1.00 96.25 241 SER A CA 1
ATOM 1926 C C . SER A 1 241 ? 0.364 -4.717 -16.788 1.00 96.25 241 SER A C 1
ATOM 1928 O O . SER A 1 241 ? -0.546 -5.175 -16.092 1.00 96.25 241 SER A O 1
ATOM 1930 N N . ILE A 1 242 ? 1.382 -4.031 -16.260 1.00 96.38 242 ILE A N 1
ATOM 1931 C CA . ILE A 1 242 ? 1.548 -3.796 -14.823 1.00 96.38 242 ILE A CA 1
ATOM 1932 C C . ILE A 1 242 ? 0.357 -3.025 -14.250 1.00 96.38 242 ILE A C 1
ATOM 1934 O O . ILE A 1 242 ? -0.260 -3.475 -13.283 1.00 96.38 242 ILE A O 1
ATOM 1938 N N . THR A 1 243 ? 0.011 -1.883 -14.846 1.00 95.81 243 THR A N 1
ATOM 1939 C CA . THR A 1 243 ? -1.117 -1.054 -14.409 1.00 95.81 243 THR A CA 1
ATOM 1940 C C . THR A 1 243 ? -2.413 -1.855 -14.415 1.00 95.81 243 THR A C 1
ATOM 1942 O O . THR A 1 243 ? -3.165 -1.802 -13.444 1.00 95.81 243 THR A O 1
ATOM 1945 N N . SER A 1 244 ? -2.655 -2.649 -15.458 1.00 95.06 244 SER A N 1
ATOM 1946 C CA . SER A 1 244 ? -3.843 -3.501 -15.548 1.00 95.06 244 SER A CA 1
ATOM 1947 C C . SER A 1 244 ? -3.872 -4.545 -14.435 1.00 95.06 244 SER A C 1
ATOM 1949 O O . SER A 1 244 ? -4.895 -4.679 -13.771 1.00 95.06 244 SER A O 1
ATOM 1951 N N . MET A 1 245 ? -2.761 -5.236 -14.164 1.00 93.12 245 MET A N 1
ATOM 1952 C CA . MET A 1 245 ? -2.697 -6.219 -13.078 1.00 93.12 245 MET A CA 1
ATOM 1953 C C . MET A 1 245 ? -2.941 -5.598 -11.703 1.00 93.12 245 MET A C 1
ATOM 1955 O O . MET A 1 245 ? -3.736 -6.129 -10.932 1.00 93.12 245 MET A O 1
ATOM 1959 N N . VAL A 1 246 ? -2.311 -4.460 -11.401 1.00 93.12 246 VAL A N 1
ATOM 1960 C CA . VAL A 1 246 ? -2.495 -3.782 -10.107 1.00 93.12 246 VAL A CA 1
ATOM 1961 C C . VAL A 1 246 ? -3.933 -3.281 -9.939 1.00 93.12 246 VAL A C 1
ATOM 1963 O O . VAL A 1 246 ? -4.487 -3.367 -8.847 1.00 93.12 246 VAL A O 1
ATOM 1966 N N . LEU A 1 247 ? -4.561 -2.782 -11.009 1.00 89.50 247 LEU A N 1
ATOM 1967 C CA . LEU A 1 247 ? -5.938 -2.280 -10.962 1.00 89.50 247 LEU A CA 1
ATOM 1968 C C . LEU A 1 247 ? -6.994 -3.391 -10.912 1.00 89.50 247 LEU A C 1
ATOM 1970 O O . LEU A 1 247 ? -8.036 -3.195 -10.283 1.00 89.50 247 LEU A O 1
ATOM 1974 N N . LEU A 1 248 ? -6.747 -4.524 -11.577 1.00 89.62 248 LEU A N 1
ATOM 1975 C CA . LEU A 1 248 ? -7.613 -5.705 -11.515 1.00 89.62 248 LEU A CA 1
ATOM 1976 C C . LEU A 1 248 ? -7.491 -6.425 -10.173 1.00 89.62 248 LEU A C 1
ATOM 1978 O O . LEU A 1 248 ? -8.471 -7.018 -9.734 1.00 89.62 248 LEU A O 1
ATOM 1982 N N . LEU A 1 249 ? -6.322 -6.323 -9.532 1.00 88.88 249 LEU A N 1
ATOM 1983 C CA . LEU A 1 249 ? -6.020 -6.885 -8.219 1.00 88.88 249 LEU A CA 1
ATOM 1984 C C . LEU A 1 249 ? -6.422 -8.375 -8.120 1.00 88.88 249 LEU A C 1
ATOM 1986 O O . LEU A 1 249 ? -7.298 -8.722 -7.327 1.00 88.88 249 LEU A O 1
ATOM 1990 N N . PRO A 1 250 ? -5.837 -9.248 -8.965 1.00 89.94 250 PRO A N 1
ATOM 1991 C CA . PRO A 1 250 ? -6.126 -10.679 -8.965 1.00 89.94 250 PRO A CA 1
ATOM 1992 C C . PRO A 1 250 ? -5.714 -11.339 -7.641 1.00 89.94 250 PRO A C 1
ATOM 1994 O O . PRO A 1 250 ? -4.963 -10.755 -6.858 1.00 89.94 250 PRO A O 1
ATOM 1997 N N . GLU A 1 251 ? -6.199 -12.558 -7.397 1.00 87.56 251 GLU A N 1
ATOM 1998 C CA . GLU A 1 251 ? -6.063 -13.259 -6.112 1.00 87.56 251 GLU A CA 1
ATOM 1999 C C . GLU A 1 251 ? -4.600 -13.358 -5.650 1.00 87.56 251 GLU A C 1
ATOM 2001 O O . GLU A 1 251 ? -4.299 -13.039 -4.501 1.00 87.56 251 GLU A O 1
ATOM 2006 N N . GLU A 1 252 ? -3.669 -13.623 -6.571 1.00 88.88 252 GLU A N 1
ATOM 2007 C CA . GLU A 1 252 ? -2.231 -13.733 -6.291 1.00 88.88 252 GLU A CA 1
ATOM 2008 C C . GLU A 1 252 ? -1.602 -12.415 -5.805 1.00 88.88 252 GLU A C 1
ATOM 2010 O O . GLU A 1 252 ? -0.528 -12.408 -5.204 1.00 88.88 252 GLU A O 1
ATOM 2015 N N . LEU A 1 253 ? -2.246 -11.275 -6.081 1.00 89.06 253 LEU A N 1
ATOM 2016 C CA . LEU A 1 253 ? -1.855 -9.955 -5.581 1.00 89.06 253 LEU A CA 1
ATOM 2017 C C . LEU A 1 253 ? -2.569 -9.585 -4.277 1.00 89.06 253 LEU A C 1
ATOM 2019 O O . LEU A 1 253 ? -2.276 -8.526 -3.719 1.00 89.06 253 LEU A O 1
ATOM 2023 N N . THR A 1 254 ? -3.481 -10.422 -3.783 1.00 88.75 254 THR A N 1
ATOM 2024 C CA . THR A 1 254 ? -4.276 -10.148 -2.581 1.00 88.75 254 THR A CA 1
ATOM 2025 C C . THR A 1 254 ? -3.866 -10.946 -1.354 1.00 88.75 254 THR A C 1
ATOM 2027 O O . THR A 1 254 ? -4.328 -10.587 -0.280 1.00 88.75 254 THR A O 1
ATOM 2030 N N . ASP A 1 255 ? -2.985 -11.944 -1.463 1.00 86.25 255 ASP A N 1
ATOM 2031 C CA . ASP A 1 255 ? -2.593 -12.820 -0.344 1.00 86.25 255 ASP A CA 1
ATOM 2032 C C . ASP A 1 255 ? -2.237 -12.044 0.941 1.00 86.25 255 ASP A C 1
ATOM 2034 O O . ASP A 1 255 ? -2.834 -12.266 1.995 1.00 86.25 255 ASP A O 1
ATOM 2038 N N . ASP A 1 256 ? -1.340 -11.056 0.837 1.00 85.56 256 ASP A N 1
ATOM 2039 C CA . ASP A 1 256 ? -0.875 -10.232 1.969 1.00 85.56 256 ASP A CA 1
ATOM 2040 C C . ASP A 1 256 ? -1.942 -9.241 2.496 1.00 85.56 256 ASP A C 1
ATOM 2042 O O . ASP A 1 256 ? -1.756 -8.608 3.536 1.00 85.56 256 ASP A O 1
ATOM 2046 N N . ILE A 1 257 ? -3.058 -9.068 1.780 1.00 88.56 257 ILE A N 1
ATOM 2047 C CA . ILE A 1 257 ? -4.166 -8.155 2.122 1.00 88.56 257 ILE A CA 1
ATOM 2048 C C . ILE A 1 257 ? -5.523 -8.868 2.162 1.00 88.56 257 ILE A C 1
ATOM 2050 O O . ILE A 1 257 ? -6.568 -8.214 2.169 1.00 88.56 257 ILE A O 1
ATOM 2054 N N . HIS A 1 258 ? -5.527 -10.202 2.206 1.00 89.50 258 HIS A N 1
ATOM 2055 C CA . HIS A 1 258 ? -6.725 -11.011 2.009 1.00 89.50 258 HIS A CA 1
ATOM 2056 C C . HIS A 1 258 ? -7.810 -10.700 3.046 1.00 89.50 258 HIS A C 1
ATOM 2058 O O . HIS A 1 258 ? -8.988 -10.600 2.701 1.00 89.50 258 HIS A O 1
ATOM 2064 N N . GLN A 1 259 ? -7.421 -10.470 4.305 1.00 89.50 259 GLN A N 1
ATOM 2065 C CA . GLN A 1 259 ? -8.369 -10.108 5.363 1.00 89.50 259 GLN A CA 1
ATOM 2066 C C . GLN A 1 259 ? -9.062 -8.771 5.086 1.00 89.50 259 GLN A C 1
ATOM 2068 O O . GLN A 1 259 ? -10.281 -8.679 5.199 1.00 89.50 259 GLN A O 1
ATOM 2073 N N . ALA A 1 260 ? -8.312 -7.757 4.650 1.00 90.12 260 ALA A N 1
ATOM 2074 C CA . ALA A 1 260 ? -8.872 -6.454 4.307 1.00 90.12 260 ALA A CA 1
ATOM 2075 C C . ALA A 1 260 ? -9.780 -6.527 3.072 1.00 90.12 260 ALA A C 1
ATOM 2077 O O . ALA A 1 260 ? -10.853 -5.928 3.057 1.00 90.12 260 ALA A O 1
ATOM 2078 N N . VAL A 1 261 ? -9.380 -7.291 2.050 1.00 89.12 261 VAL A N 1
ATOM 2079 C CA . VAL A 1 261 ? -10.198 -7.519 0.849 1.00 89.12 261 VAL A CA 1
ATOM 2080 C C . VAL A 1 261 ? -11.501 -8.226 1.215 1.00 89.12 261 VAL A C 1
ATOM 2082 O O . VAL A 1 261 ? -12.569 -7.790 0.789 1.00 89.12 261 VAL A O 1
ATOM 2085 N N . THR A 1 262 ? -11.425 -9.263 2.051 1.00 90.06 262 THR A N 1
ATOM 2086 C CA . THR A 1 262 ? -12.593 -10.006 2.535 1.00 90.06 262 THR A CA 1
ATOM 2087 C C . THR A 1 262 ? -13.522 -9.097 3.329 1.00 90.06 262 THR A C 1
ATOM 2089 O O . THR A 1 262 ? -14.708 -9.040 3.019 1.00 90.06 262 THR A O 1
ATOM 2092 N N . PHE A 1 263 ? -12.993 -8.324 4.279 1.00 90.62 263 PHE A N 1
ATOM 2093 C CA . PHE A 1 263 ? -13.775 -7.366 5.058 1.00 90.62 263 PHE A CA 1
ATOM 2094 C C . PHE A 1 263 ? -14.487 -6.355 4.151 1.00 90.62 263 PHE A C 1
ATOM 2096 O O . PHE A 1 263 ? -15.704 -6.223 4.202 1.00 90.62 263 PHE A O 1
ATOM 2103 N N . VAL A 1 264 ? -13.760 -5.695 3.245 1.00 88.38 264 VAL A N 1
ATOM 2104 C CA . VAL A 1 264 ? -14.350 -4.677 2.361 1.00 88.38 264 VAL A CA 1
ATOM 2105 C C . VAL A 1 264 ? -15.373 -5.278 1.394 1.00 88.38 264 VAL A C 1
ATOM 2107 O O . VAL A 1 264 ? -16.378 -4.636 1.095 1.00 88.38 264 VAL A O 1
ATOM 2110 N N . SER A 1 265 ? -15.177 -6.519 0.940 1.00 86.88 265 SER A N 1
ATOM 2111 C CA . SER A 1 265 ? -16.130 -7.195 0.050 1.00 86.88 265 SER A CA 1
ATOM 2112 C C . SER A 1 265 ? -17.516 -7.398 0.676 1.00 86.88 265 SER A C 1
ATOM 2114 O O . SER A 1 265 ? -18.512 -7.373 -0.049 1.00 86.88 265 SER A O 1
ATOM 2116 N N . GLN A 1 266 ? -17.605 -7.491 2.009 1.00 87.06 266 GLN A N 1
ATOM 2117 C CA . GLN A 1 266 ? -18.876 -7.613 2.735 1.00 87.06 266 GLN A CA 1
ATOM 2118 C C . GLN A 1 266 ? -19.762 -6.367 2.585 1.00 87.06 266 GLN A C 1
ATOM 2120 O O . GLN A 1 266 ? -20.979 -6.478 2.668 1.00 87.06 266 GLN A O 1
ATOM 2125 N N . PHE A 1 267 ? -19.163 -5.202 2.320 1.00 80.81 267 PHE A N 1
ATOM 2126 C CA . PHE A 1 267 ? -19.863 -3.920 2.164 1.00 80.81 267 PHE A CA 1
ATOM 2127 C C . PHE A 1 267 ? -20.092 -3.515 0.703 1.00 80.81 267 PHE A C 1
ATOM 2129 O O . PHE A 1 267 ? -20.761 -2.520 0.434 1.00 80.81 267 PHE A O 1
ATOM 2136 N N . LEU A 1 268 ? -19.495 -4.245 -0.243 1.00 71.06 268 LEU A N 1
ATOM 2137 C CA . LEU A 1 268 ? -19.623 -3.999 -1.685 1.00 71.06 268 LEU A CA 1
ATOM 2138 C C . LEU A 1 268 ? -20.614 -4.954 -2.372 1.00 71.06 268 LEU A C 1
ATOM 2140 O O . LEU A 1 268 ? -20.803 -4.845 -3.585 1.00 71.06 268 LEU A O 1
ATOM 2144 N N . SER A 1 269 ? -21.188 -5.888 -1.608 1.00 55.44 269 SER A N 1
ATOM 2145 C CA . SER A 1 269 ? -22.172 -6.886 -2.048 1.00 55.44 269 SER A CA 1
ATOM 2146 C C . SER A 1 269 ? -23.591 -6.330 -1.984 1.00 55.44 269 SER A C 1
ATOM 2148 O O . SER A 1 269 ? -24.354 -6.567 -2.947 1.00 55.44 269 SER A O 1
#

Secondary structure (DSSP, 8-state):
--TTTS--------------------------TTS-SS-----HHHHHHHHHHHHHHHHHHHHHHHHHHHHHHHTTPPP---HHHHHHHHHHHHHHHHHHTTSPSSPPPHHHHHHHTTHHHH-HHHHHHHHHSS----SS--TTTTHHHHHHHHHHHHHHHHHHHHHHHH-S--TTHHHHHHHHHHHHHH--S-HHHHHHHHHHHHHHHHHHHHTSPPTT--SPP---HHHHHHHHHHHHHHHHHHHH--GGGTGGGHHHHHHHHHHH-